Protein AF-A0A250KHR0-F1 (afdb_monomer_lite)

Radius of gyration: 20.12 Å; chains: 1; bounding box: 58×45×47 Å

Structure (mmCIF, N/CA/C/O backbone):
data_AF-A0A250KHR0-F1
#
_entry.id   AF-A0A250KHR0-F1
#
loop_
_atom_site.group_PDB
_atom_site.id
_atom_site.type_symbol
_atom_site.label_atom_id
_atom_site.label_alt_id
_atom_site.label_comp_id
_atom_site.label_asym_id
_atom_site.label_entity_id
_atom_site.label_seq_id
_atom_site.pdbx_PDB_ins_code
_atom_site.Cartn_x
_atom_site.Cartn_y
_atom_site.Cartn_z
_atom_site.occupancy
_atom_site.B_iso_or_equiv
_atom_site.auth_seq_id
_atom_site.auth_comp_id
_atom_site.auth_asym_id
_atom_site.auth_atom_id
_atom_site.pdbx_PDB_model_num
ATOM 1 N N . MET A 1 1 ? -39.219 27.651 25.362 1.00 60.91 1 MET A N 1
ATOM 2 C CA . MET A 1 1 ? -38.852 26.232 25.587 1.00 60.91 1 MET A CA 1
ATOM 3 C C . MET A 1 1 ? -38.118 25.620 24.393 1.00 60.91 1 MET A C 1
ATOM 5 O O . MET A 1 1 ? -36.995 25.180 24.585 1.00 60.91 1 MET A O 1
ATOM 9 N N . ALA A 1 2 ? -38.663 25.659 23.167 1.00 66.00 2 ALA A N 1
ATOM 10 C CA . ALA A 1 2 ? -37.998 25.087 21.982 1.00 66.00 2 ALA A CA 1
ATOM 11 C C . ALA A 1 2 ? -36.612 25.698 21.668 1.00 66.00 2 ALA A C 1
ATOM 13 O O . ALA A 1 2 ? -35.676 24.966 21.372 1.00 66.00 2 ALA A O 1
ATOM 14 N N . PHE A 1 3 ? -36.453 27.018 21.819 1.00 75.31 3 PHE A N 1
ATOM 15 C CA . PHE A 1 3 ? -35.191 27.720 21.540 1.00 75.31 3 PHE A CA 1
ATOM 16 C C . PHE A 1 3 ? -34.052 27.354 22.515 1.00 75.31 3 PHE A C 1
ATOM 18 O O . PHE A 1 3 ? -32.934 27.078 22.095 1.00 75.31 3 PHE A O 1
ATOM 25 N N . LEU A 1 4 ? -34.347 27.259 23.818 1.00 78.00 4 LEU A N 1
ATOM 26 C CA . LEU A 1 4 ? -33.393 26.791 24.836 1.00 78.00 4 LEU A CA 1
ATOM 27 C C . LEU A 1 4 ? -32.994 25.326 24.606 1.00 78.00 4 LEU A C 1
ATOM 29 O O . LEU A 1 4 ? -31.815 24.995 24.693 1.00 78.00 4 LEU A O 1
ATOM 33 N N . GLY A 1 5 ? -33.954 24.467 24.245 1.00 78.56 5 GLY A N 1
ATOM 34 C CA . GLY A 1 5 ? -33.674 23.078 23.872 1.00 78.56 5 GLY A CA 1
ATOM 35 C C . GLY A 1 5 ? -32.775 22.962 22.634 1.00 78.56 5 GLY A C 1
ATOM 36 O O . GLY A 1 5 ? -31.861 22.141 22.619 1.00 78.56 5 GLY A O 1
ATOM 37 N N . GLN A 1 6 ? -32.970 23.823 21.630 1.00 80.44 6 GLN A N 1
ATOM 38 C CA . GLN A 1 6 ? -32.113 23.890 20.439 1.00 80.44 6 GLN A CA 1
ATOM 39 C C . GLN A 1 6 ? -30.691 24.370 20.757 1.00 80.44 6 GLN A C 1
ATOM 41 O O . GLN A 1 6 ? -29.737 23.793 20.233 1.00 80.44 6 GLN A O 1
ATOM 46 N N . ILE A 1 7 ? -30.530 25.371 21.631 1.00 84.88 7 ILE A N 1
ATOM 47 C CA . ILE A 1 7 ? -29.210 25.840 22.086 1.00 84.88 7 ILE A CA 1
ATOM 48 C C . ILE A 1 7 ? -28.480 24.731 22.850 1.00 84.88 7 ILE A C 1
ATOM 50 O O . ILE A 1 7 ? -27.334 24.425 22.532 1.00 84.88 7 ILE A O 1
ATOM 54 N N . VAL A 1 8 ? -29.143 24.080 23.811 1.00 84.94 8 VAL A N 1
ATOM 55 C CA . VAL A 1 8 ? -28.544 22.974 24.581 1.00 84.94 8 VAL A CA 1
ATOM 56 C C . VAL A 1 8 ? -28.165 21.812 23.659 1.00 84.94 8 VAL A C 1
ATOM 58 O O . VAL A 1 8 ? -27.047 21.301 23.731 1.00 84.94 8 VAL A O 1
ATOM 61 N N . GLY A 1 9 ? -29.053 21.424 22.743 1.00 83.50 9 GLY A N 1
ATOM 62 C CA . GLY A 1 9 ? -28.765 20.378 21.764 1.00 83.50 9 GLY A CA 1
ATOM 63 C C . GLY A 1 9 ? -27.560 20.714 20.880 1.00 83.50 9 GLY A C 1
ATOM 64 O O . GLY A 1 9 ? -26.645 19.904 20.741 1.00 83.50 9 GLY A O 1
ATOM 65 N N . SER A 1 10 ? -27.521 21.926 20.323 1.00 84.88 10 SER A N 1
ATOM 66 C CA . SER A 1 10 ? -26.527 22.297 19.307 1.00 84.88 10 SER A CA 1
ATOM 67 C C . SER A 1 10 ? -25.165 22.662 19.895 1.00 84.88 10 SER A C 1
ATOM 69 O O . SER A 1 10 ? -24.138 22.314 19.318 1.00 84.88 10 SER A O 1
ATOM 71 N N . CYS A 1 11 ? -25.135 23.344 21.041 1.00 87.94 11 CYS A N 1
ATOM 72 C CA . CYS A 1 11 ? -23.901 23.855 21.642 1.00 87.94 11 CYS A CA 1
ATOM 73 C C . CYS A 1 11 ? -23.294 22.917 22.691 1.00 87.94 11 CYS A C 1
ATOM 75 O O . CYS A 1 11 ? -22.124 23.082 23.024 1.00 87.94 11 CYS A O 1
ATOM 77 N N . ILE A 1 12 ? -24.056 21.952 23.222 1.00 88.44 12 ILE A N 1
ATOM 78 C CA . ILE A 1 12 ? -23.580 21.050 24.284 1.00 88.44 12 ILE A CA 1
ATOM 79 C C . ILE A 1 12 ? -23.626 19.599 23.815 1.00 88.44 12 ILE A C 1
ATOM 81 O O . ILE A 1 12 ? -22.591 18.936 23.760 1.00 88.44 12 ILE A O 1
ATOM 85 N N . VAL A 1 13 ? -24.803 19.103 23.424 1.00 91.12 13 VAL A N 1
ATOM 86 C CA . VAL A 1 13 ? -24.973 17.676 23.101 1.00 91.12 13 VAL A CA 1
ATOM 87 C C . VAL A 1 13 ? -24.165 17.280 21.861 1.00 91.12 13 VAL A C 1
ATOM 89 O O . VAL A 1 13 ? -23.407 16.311 21.918 1.00 91.12 13 VAL A O 1
ATOM 92 N N . ILE A 1 14 ? -24.257 18.038 20.760 1.00 89.56 14 ILE A N 1
ATOM 93 C CA . ILE A 1 14 ? -23.499 17.743 19.530 1.00 89.56 14 ILE A CA 1
ATOM 94 C C . ILE A 1 14 ? -21.975 17.761 19.776 1.00 89.56 14 ILE A C 1
ATOM 96 O O . ILE A 1 14 ? -21.326 16.769 19.430 1.00 89.56 14 ILE A O 1
ATOM 100 N N . PRO A 1 15 ? -21.372 18.798 20.397 1.00 89.94 15 PRO A N 1
ATOM 101 C CA . PRO A 1 15 ? -19.939 18.794 20.698 1.00 89.94 15 PRO A CA 1
ATOM 102 C C . PRO A 1 15 ? -19.488 17.635 21.588 1.00 89.94 15 PRO A C 1
ATOM 104 O O . PRO A 1 15 ? -18.432 17.059 21.327 1.00 89.94 15 PRO A O 1
ATOM 107 N N . ILE A 1 16 ? -20.287 17.240 22.587 1.00 92.81 16 ILE A N 1
ATOM 108 C CA . ILE A 1 16 ? -19.979 16.075 23.431 1.00 92.81 16 ILE A CA 1
ATOM 109 C C . ILE A 1 16 ? -19.982 14.791 22.597 1.00 92.81 16 ILE A C 1
ATOM 111 O O . ILE A 1 16 ? -19.048 13.999 22.698 1.00 92.81 16 ILE A O 1
ATOM 115 N N . ILE A 1 17 ? -20.974 14.588 21.727 1.00 92.06 17 ILE A N 1
ATOM 116 C CA . ILE A 1 17 ? -21.014 13.417 20.838 1.00 92.06 17 ILE A CA 1
ATOM 117 C C . ILE A 1 17 ? -19.791 13.399 19.910 1.00 92.06 17 ILE A C 1
ATOM 119 O O . ILE A 1 17 ? -19.139 12.363 19.775 1.00 92.06 17 ILE A O 1
ATOM 123 N N . VAL A 1 18 ? -19.432 14.540 19.311 1.00 91.00 18 VAL A N 1
ATOM 124 C CA . VAL A 1 18 ? -18.230 14.673 18.467 1.00 91.00 18 VAL A CA 1
ATOM 125 C C . VAL A 1 18 ? -16.969 14.318 19.257 1.00 91.00 18 VAL A C 1
ATOM 127 O O . VAL A 1 18 ? -16.129 13.557 18.771 1.00 91.00 18 VAL A O 1
ATOM 130 N N . PHE A 1 19 ? -16.842 14.833 20.480 1.00 91.44 19 PHE A N 1
ATOM 131 C CA . PHE A 1 19 ? -15.733 14.536 21.381 1.00 91.44 19 PHE A CA 1
ATOM 132 C C . PHE A 1 19 ? -15.645 13.037 21.690 1.00 91.44 19 PHE A C 1
ATOM 134 O O . PHE A 1 19 ? -14.572 12.447 21.564 1.00 91.44 19 PHE A O 1
ATOM 141 N N . LEU A 1 20 ? -16.765 12.396 22.030 1.00 93.75 20 LEU A N 1
ATOM 142 C CA . LEU A 1 20 ? -16.810 10.962 22.319 1.00 93.75 20 LEU A CA 1
ATOM 143 C C . LEU A 1 20 ? -16.440 10.124 21.092 1.00 93.75 20 LEU A C 1
ATOM 145 O O . LEU A 1 20 ? -15.619 9.218 21.200 1.00 93.75 20 LEU A O 1
ATOM 149 N N . ILE A 1 21 ? -16.970 10.442 19.910 1.00 92.62 21 ILE A N 1
ATOM 150 C CA . ILE A 1 21 ? -16.629 9.728 18.670 1.00 92.62 21 ILE A CA 1
ATOM 151 C C . ILE A 1 21 ? -15.131 9.863 18.358 1.00 92.62 21 ILE A C 1
ATOM 153 O O . ILE A 1 21 ? -14.481 8.882 17.988 1.00 92.62 21 ILE A O 1
ATOM 157 N N . ASN A 1 22 ? -14.553 11.050 18.539 1.00 91.44 22 ASN A N 1
ATOM 158 C CA . ASN A 1 22 ? -13.124 11.263 18.314 1.00 91.44 22 ASN A CA 1
ATOM 159 C C . ASN A 1 22 ? -12.259 10.455 19.289 1.00 91.44 22 ASN A C 1
ATOM 161 O O . ASN A 1 22 ? -11.330 9.780 18.849 1.00 91.44 22 ASN A O 1
ATOM 165 N N . ASN A 1 23 ? -12.588 10.474 20.580 1.00 92.38 23 ASN A N 1
ATOM 166 C CA . ASN A 1 23 ? -11.758 9.866 21.622 1.00 92.38 23 ASN A CA 1
ATOM 167 C C . ASN A 1 23 ? -11.988 8.366 21.828 1.00 92.38 23 ASN A C 1
ATOM 169 O O . ASN A 1 23 ? -11.082 7.682 22.286 1.00 92.38 23 ASN A O 1
ATOM 173 N N . LEU A 1 24 ? -13.169 7.839 21.496 1.00 93.06 24 LEU A N 1
ATOM 174 C CA . LEU A 1 24 ? -13.492 6.422 21.695 1.00 93.06 24 LEU A CA 1
ATOM 175 C C . LEU A 1 24 ? -13.396 5.614 20.402 1.00 93.06 24 LEU A C 1
ATOM 177 O O . LEU A 1 24 ? -12.914 4.483 20.414 1.00 93.06 24 LEU A O 1
ATOM 181 N N . TYR A 1 25 ? -13.836 6.179 19.274 1.00 92.56 25 TYR A N 1
ATOM 182 C CA . TYR A 1 25 ? -13.811 5.472 17.997 1.00 92.56 25 TYR A CA 1
ATOM 183 C C . TYR A 1 25 ? -12.553 5.802 17.196 1.00 92.56 25 TYR A C 1
ATOM 185 O O . TYR A 1 25 ? -11.733 4.916 16.952 1.00 92.56 25 TYR A O 1
ATOM 193 N N . TYR A 1 26 ? -12.360 7.063 16.798 1.00 90.69 26 TYR A N 1
ATOM 194 C CA . TYR A 1 26 ? -11.259 7.422 15.897 1.00 90.69 26 TYR A CA 1
ATOM 195 C C . TYR A 1 26 ? -9.878 7.271 16.532 1.00 90.69 26 TYR A C 1
ATO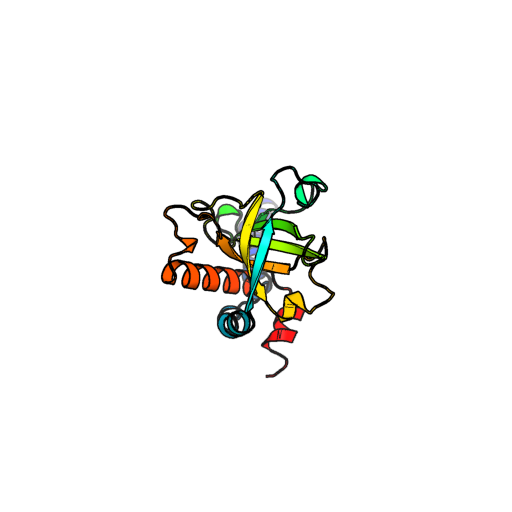M 197 O O . TYR A 1 26 ? -8.971 6.775 15.862 1.00 90.69 26 TYR A O 1
ATOM 205 N N . ALA A 1 27 ? -9.739 7.589 17.822 1.00 89.12 27 ALA A N 1
ATOM 206 C CA . ALA A 1 27 ? -8.506 7.381 18.578 1.00 89.12 27 ALA A CA 1
ATOM 207 C C . ALA A 1 27 ? -8.022 5.930 18.522 1.00 89.12 27 ALA A C 1
ATOM 209 O O . ALA A 1 27 ? -6.822 5.688 18.542 1.00 89.12 27 ALA A O 1
ATOM 210 N N . HIS A 1 28 ? -8.934 4.964 18.396 1.00 91.12 28 HIS A N 1
ATOM 211 C CA . HIS A 1 28 ? -8.597 3.548 18.348 1.00 91.12 28 HIS A CA 1
ATOM 212 C C . HIS A 1 28 ? -8.857 2.909 16.991 1.00 91.12 28 HIS A C 1
ATOM 214 O O . HIS A 1 28 ? -8.593 1.721 16.860 1.00 91.12 28 HIS A O 1
ATOM 220 N N . LYS A 1 29 ? -9.367 3.626 15.981 1.00 93.12 29 LYS A N 1
ATOM 221 C CA . LYS A 1 29 ? -9.836 3.059 14.702 1.00 93.12 29 LYS A CA 1
ATOM 222 C C . LYS A 1 29 ? -8.747 2.301 13.939 1.00 93.12 29 LYS A C 1
ATOM 224 O O . LYS A 1 29 ? -9.053 1.268 13.349 1.00 93.12 29 LYS A O 1
ATOM 229 N N . TYR A 1 30 ? -7.502 2.761 14.013 1.00 95.50 30 TYR A N 1
ATOM 230 C CA . TYR A 1 30 ? -6.365 2.274 13.223 1.00 95.50 30 TYR A CA 1
ATOM 231 C C . TYR A 1 30 ? -5.300 1.564 14.075 1.00 95.50 30 TYR A C 1
ATOM 233 O O . TYR A 1 30 ? -5.384 1.534 15.305 1.00 95.50 30 TYR A O 1
ATOM 241 N N . ASN A 1 31 ? -4.287 0.978 13.428 1.00 96.31 31 ASN A N 1
ATOM 242 C CA . ASN A 1 31 ? -3.165 0.331 14.117 1.00 96.31 31 ASN A CA 1
ATOM 243 C C . ASN A 1 31 ? -2.156 1.388 14.595 1.00 96.31 31 ASN A C 1
ATOM 245 O O . ASN A 1 31 ? -1.137 1.631 13.953 1.00 96.31 31 ASN A O 1
ATOM 249 N N . ASN A 1 32 ? -2.434 2.037 15.727 1.00 92.81 32 ASN A N 1
ATOM 250 C CA . ASN A 1 32 ? -1.610 3.148 16.232 1.00 92.81 32 ASN A CA 1
ATOM 251 C C . ASN A 1 32 ? -0.157 2.774 16.554 1.00 92.81 32 ASN A C 1
ATOM 253 O O . ASN A 1 32 ? 0.697 3.649 16.597 1.00 92.81 32 ASN A O 1
ATOM 257 N N . GLU A 1 33 ? 0.132 1.489 16.746 1.00 94.50 33 GLU A N 1
ATOM 258 C CA . GLU A 1 33 ? 1.483 0.992 17.023 1.00 94.50 33 GLU A CA 1
ATOM 259 C C . GLU A 1 33 ? 2.247 0.565 15.764 1.00 94.50 33 GLU A C 1
ATOM 261 O O . GLU A 1 33 ? 3.325 -0.007 15.875 1.00 94.50 33 GLU A O 1
ATOM 266 N N . ALA A 1 34 ? 1.720 0.834 14.564 1.00 95.06 34 ALA A N 1
ATOM 267 C CA . ALA A 1 34 ? 2.342 0.462 13.290 1.00 95.06 34 ALA A CA 1
ATOM 268 C C . ALA A 1 34 ? 3.821 0.870 13.173 1.00 95.06 34 ALA A C 1
ATOM 270 O O . ALA A 1 34 ? 4.633 0.102 12.658 1.00 95.06 34 ALA A O 1
ATOM 271 N N . GLU A 1 35 ? 4.189 2.040 13.702 1.00 96.19 35 GLU A N 1
ATOM 272 C CA . GLU A 1 35 ? 5.569 2.537 13.681 1.00 96.19 35 GLU A CA 1
ATOM 273 C C . GLU A 1 35 ? 6.550 1.669 14.489 1.00 96.19 35 GLU A C 1
ATOM 275 O O . GLU A 1 35 ? 7.743 1.669 14.207 1.00 96.19 35 GLU A O 1
ATOM 280 N N . LYS A 1 36 ? 6.083 0.844 15.431 1.00 96.75 36 LYS A N 1
ATOM 281 C CA . LYS A 1 36 ? 6.959 -0.098 16.146 1.00 96.75 36 LYS A CA 1
ATOM 282 C C . LYS A 1 36 ? 7.384 -1.287 15.274 1.00 96.75 36 LYS A C 1
ATOM 284 O O . LYS A 1 36 ? 8.411 -1.903 15.540 1.00 96.75 36 LYS A O 1
ATOM 289 N N . TYR A 1 37 ? 6.621 -1.609 14.226 1.00 96.69 37 TYR A N 1
ATOM 290 C CA . TYR A 1 37 ? 6.752 -2.878 13.498 1.00 96.69 37 TYR A CA 1
ATOM 291 C C . TYR A 1 37 ? 7.182 -2.734 12.029 1.00 96.69 37 TYR A C 1
ATOM 293 O O . TYR A 1 37 ? 7.362 -3.748 11.348 1.00 96.69 37 TYR A O 1
ATOM 301 N N . TYR A 1 38 ? 7.414 -1.514 11.523 1.00 96.75 38 TYR A N 1
ATOM 302 C CA . TYR A 1 38 ? 7.818 -1.325 10.119 1.00 96.75 38 TYR A CA 1
ATOM 303 C C . TYR A 1 38 ? 9.145 -2.026 9.792 1.00 96.75 38 TYR A C 1
ATOM 305 O O . TYR A 1 38 ? 9.271 -2.618 8.725 1.00 96.75 38 TYR A O 1
ATOM 313 N N . VAL A 1 39 ? 10.114 -2.039 10.717 1.00 97.44 39 VAL A N 1
ATOM 314 C CA . VAL A 1 39 ? 11.413 -2.707 10.513 1.00 97.44 39 VAL A CA 1
ATOM 315 C C . VAL A 1 39 ? 11.226 -4.208 10.288 1.00 97.44 39 VAL A C 1
ATOM 317 O O . VAL A 1 39 ? 11.825 -4.779 9.378 1.00 97.44 39 VAL A O 1
ATOM 320 N N . ALA A 1 40 ? 10.357 -4.848 11.078 1.00 96.69 40 ALA A N 1
ATOM 321 C CA . ALA A 1 40 ? 10.051 -6.269 10.934 1.00 96.69 40 ALA A CA 1
ATOM 322 C C . ALA A 1 40 ? 9.378 -6.569 9.585 1.00 96.69 40 ALA A C 1
ATOM 324 O O . ALA A 1 40 ? 9.727 -7.553 8.930 1.00 96.69 40 ALA A O 1
ATOM 325 N N . TYR A 1 41 ? 8.468 -5.697 9.140 1.00 97.81 41 TYR A N 1
ATOM 326 C CA . TYR A 1 41 ? 7.848 -5.795 7.818 1.00 97.81 41 TYR A CA 1
ATOM 327 C C . TYR A 1 41 ? 8.886 -5.657 6.692 1.00 97.81 41 TYR A C 1
ATOM 329 O O . TYR A 1 41 ? 8.965 -6.514 5.809 1.00 97.81 41 TYR A O 1
ATOM 337 N N . ILE A 1 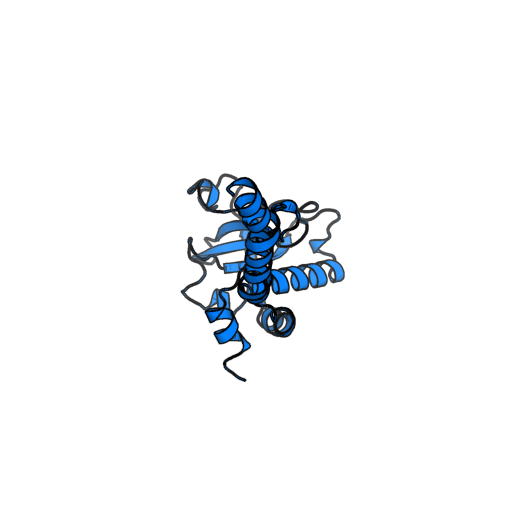42 ? 9.731 -4.621 6.742 1.00 97.88 42 ILE A N 1
ATOM 338 C CA . ILE A 1 42 ? 10.777 -4.361 5.741 1.00 97.88 42 ILE A CA 1
ATOM 339 C C . ILE A 1 42 ? 11.762 -5.531 5.661 1.00 97.88 42 ILE A C 1
ATOM 341 O O . ILE A 1 42 ? 12.073 -5.982 4.563 1.00 97.88 42 ILE A O 1
ATOM 345 N N . LYS A 1 43 ? 12.190 -6.089 6.800 1.00 97.69 43 LYS A N 1
ATOM 346 C CA . LYS A 1 43 ? 13.119 -7.233 6.854 1.00 97.69 43 LYS A CA 1
ATOM 347 C C . LYS A 1 43 ? 12.584 -8.483 6.144 1.00 97.69 43 LYS A C 1
ATOM 349 O O . LYS A 1 43 ? 13.365 -9.301 5.667 1.00 97.69 43 LYS A O 1
ATOM 354 N N . ARG A 1 44 ? 11.259 -8.644 6.075 1.00 97.50 44 ARG A N 1
ATOM 355 C CA . ARG A 1 44 ? 10.587 -9.749 5.366 1.00 97.50 44 ARG A CA 1
ATOM 356 C C . ARG A 1 44 ? 10.265 -9.427 3.909 1.00 97.50 44 ARG A C 1
ATOM 358 O O . ARG A 1 44 ? 9.625 -10.232 3.235 1.00 97.50 44 ARG A O 1
ATOM 365 N N . SER A 1 45 ? 10.673 -8.262 3.428 1.00 98.31 45 SER A N 1
ATOM 366 C CA . SER A 1 45 ? 10.403 -7.825 2.067 1.00 98.31 45 SER A CA 1
ATOM 367 C C . SER A 1 45 ? 11.535 -8.206 1.123 1.00 98.31 45 SER A C 1
ATOM 369 O O . SER A 1 45 ? 12.691 -8.312 1.528 1.00 98.31 45 SER A O 1
ATOM 371 N N . TYR A 1 46 ? 11.197 -8.428 -0.138 1.00 98.50 46 TYR A N 1
ATOM 372 C CA . TYR A 1 46 ? 12.149 -8.760 -1.189 1.00 98.50 46 TYR A CA 1
ATOM 373 C C . TYR A 1 46 ? 11.687 -8.183 -2.523 1.00 98.50 46 TYR A C 1
ATOM 375 O O . TYR A 1 46 ? 10.534 -7.778 -2.681 1.00 98.50 46 TYR A O 1
ATOM 383 N N . ASN A 1 47 ? 12.616 -8.121 -3.468 1.00 98.44 47 ASN A N 1
ATOM 384 C CA . ASN A 1 47 ? 12.375 -7.545 -4.778 1.00 98.44 47 ASN A CA 1
ATOM 385 C C . ASN A 1 47 ? 11.937 -8.622 -5.768 1.00 98.44 47 ASN A C 1
ATOM 387 O O . ASN A 1 47 ? 12.526 -9.703 -5.824 1.00 98.44 47 ASN A O 1
ATOM 391 N N . VAL A 1 48 ? 10.930 -8.293 -6.567 1.00 98.25 48 VAL A N 1
ATOM 392 C CA . VAL A 1 48 ? 10.508 -9.053 -7.744 1.00 98.25 48 VAL A CA 1
ATOM 393 C C . VAL A 1 48 ? 10.514 -8.123 -8.944 1.00 98.25 48 VAL A C 1
ATOM 395 O O . VAL A 1 48 ? 10.124 -6.963 -8.826 1.00 98.25 48 VAL A O 1
ATOM 398 N N . GLN A 1 49 ? 10.967 -8.608 -10.091 1.00 98.00 49 GLN A N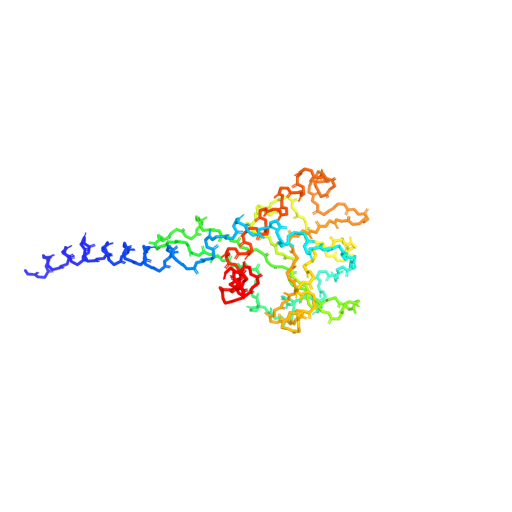 1
ATOM 399 C CA . GLN A 1 49 ? 10.894 -7.844 -11.329 1.00 98.00 49 GLN A CA 1
ATOM 400 C C . GLN A 1 49 ? 9.603 -8.213 -12.050 1.00 98.00 49 GLN A C 1
ATOM 402 O O . GLN A 1 49 ? 9.253 -9.384 -12.112 1.00 98.00 49 GLN A O 1
ATOM 407 N N . VAL A 1 50 ? 8.887 -7.229 -12.585 1.00 97.19 50 VAL A N 1
ATOM 408 C CA . VAL A 1 50 ? 7.679 -7.472 -13.376 1.00 97.19 50 VAL A CA 1
ATOM 409 C C . VAL A 1 50 ? 7.624 -6.508 -14.549 1.00 97.19 50 VAL A C 1
ATOM 411 O O . VAL A 1 50 ? 8.073 -5.367 -14.453 1.00 97.19 50 VAL A O 1
ATOM 414 N N . THR A 1 51 ? 7.019 -6.951 -15.649 1.00 96.94 51 THR A N 1
ATOM 415 C CA . THR A 1 51 ? 6.559 -6.035 -16.700 1.00 96.94 51 THR A CA 1
ATOM 416 C C . THR A 1 51 ? 5.107 -5.680 -16.424 1.00 96.94 51 THR A C 1
ATOM 418 O O . THR A 1 51 ? 4.238 -6.557 -16.419 1.00 96.94 51 THR A O 1
ATOM 421 N N . THR A 1 52 ? 4.829 -4.411 -16.149 1.00 96.69 52 THR A N 1
ATOM 422 C CA . THR A 1 52 ? 3.455 -3.964 -15.919 1.00 96.69 52 THR A CA 1
ATOM 423 C C . THR A 1 52 ? 2.651 -3.998 -17.220 1.00 96.69 52 THR A C 1
ATOM 425 O O . THR A 1 52 ? 3.205 -3.829 -18.310 1.00 96.69 52 THR A O 1
ATOM 428 N N . PRO A 1 53 ? 1.324 -4.198 -17.159 1.00 97.31 53 PRO A N 1
ATOM 429 C CA . PRO A 1 53 ? 0.510 -4.166 -18.366 1.00 97.31 53 PRO A CA 1
ATOM 430 C C . PRO A 1 53 ? 0.522 -2.776 -19.038 1.00 97.31 53 PRO A C 1
ATOM 432 O O . PRO A 1 53 ? 0.727 -1.762 -18.369 1.00 97.31 53 PRO A O 1
ATOM 435 N N . PRO A 1 54 ? 0.231 -2.678 -20.346 1.00 96.62 54 PRO A N 1
ATOM 436 C CA . PRO A 1 54 ? -0.054 -1.395 -20.989 1.00 96.62 54 PRO A CA 1
ATOM 437 C C . PRO A 1 54 ? -1.273 -0.702 -20.363 1.00 96.62 54 PRO A C 1
ATOM 439 O O . PRO A 1 54 ? -2.199 -1.373 -19.904 1.00 96.62 54 PRO A O 1
ATOM 442 N N . LYS A 1 55 ? -1.325 0.637 -20.405 1.00 94.38 55 LYS A N 1
ATOM 443 C CA . LYS A 1 55 ? -2.344 1.464 -19.719 1.00 94.38 55 LYS A CA 1
ATOM 444 C C . LYS A 1 55 ? -3.791 1.009 -19.942 1.00 94.38 55 LYS A C 1
ATOM 446 O O . LYS A 1 55 ? -4.573 1.025 -18.999 1.00 94.38 55 LYS A O 1
ATOM 451 N N . ASN A 1 56 ? -4.134 0.585 -21.159 1.00 95.06 56 ASN A N 1
ATOM 452 C CA . ASN A 1 56 ? -5.496 0.190 -21.549 1.00 95.06 56 ASN A CA 1
ATOM 453 C C . ASN A 1 56 ? -5.748 -1.327 -21.436 1.00 95.06 56 ASN A C 1
ATOM 455 O O . ASN A 1 56 ? -6.768 -1.828 -21.904 1.00 95.06 56 ASN A O 1
ATOM 459 N N . SER A 1 57 ? -4.815 -2.082 -20.853 1.00 96.94 57 SER A N 1
ATOM 460 C CA . SER A 1 57 ? -4.931 -3.534 -20.716 1.00 96.94 57 SER A CA 1
ATOM 461 C C . SER A 1 57 ? -6.054 -3.931 -19.759 1.00 96.94 57 SER A C 1
ATOM 463 O O . SER A 1 57 ? -6.217 -3.324 -18.699 1.00 96.94 57 SER A O 1
ATOM 465 N N . LYS A 1 58 ? -6.761 -5.022 -20.079 1.00 96.62 58 LYS A N 1
ATOM 466 C CA . LYS A 1 58 ? -7.747 -5.661 -19.187 1.00 96.62 58 LYS A CA 1
ATOM 467 C C . LYS A 1 58 ? -7.126 -6.210 -17.893 1.00 96.62 58 LYS A C 1
ATOM 469 O O . LYS A 1 58 ? -7.853 -6.516 -16.958 1.00 96.62 58 LYS A O 1
ATOM 474 N N . ASN A 1 59 ? -5.795 -6.309 -17.825 1.00 97.19 59 ASN A N 1
ATOM 475 C CA . ASN A 1 59 ? -5.088 -6.746 -16.622 1.00 97.19 59 ASN A CA 1
ATOM 476 C C . ASN A 1 59 ? -5.060 -5.676 -15.520 1.00 97.19 59 ASN A C 1
ATOM 478 O O . ASN A 1 59 ? -4.772 -6.018 -14.379 1.00 97.19 59 ASN A O 1
ATOM 482 N N . TYR A 1 60 ? -5.360 -4.405 -15.810 1.00 96.94 60 TYR A N 1
ATOM 483 C CA . TYR A 1 60 ? -5.630 -3.419 -14.760 1.00 96.94 60 TYR A CA 1
ATOM 484 C C . TYR A 1 60 ? -7.076 -3.532 -14.296 1.00 96.94 60 TYR A C 1
ATOM 486 O O . TYR A 1 60 ? -7.991 -3.455 -15.117 1.00 96.94 60 TYR A O 1
ATOM 494 N N . ILE A 1 61 ? -7.293 -3.627 -12.981 1.00 95.81 61 ILE A N 1
ATOM 495 C CA . ILE A 1 61 ? -8.645 -3.831 -12.440 1.00 95.81 61 ILE A CA 1
ATOM 496 C C . ILE A 1 61 ? -9.573 -2.680 -12.842 1.00 95.81 61 ILE A C 1
ATOM 498 O O . ILE A 1 61 ? -10.662 -2.927 -13.344 1.00 95.81 61 ILE A O 1
ATOM 502 N N . LYS A 1 62 ? -9.109 -1.430 -12.742 1.00 93.62 62 LYS A N 1
ATOM 503 C CA . LYS A 1 62 ? -9.892 -0.236 -13.109 1.00 93.62 62 LYS A CA 1
ATOM 504 C C . LYS A 1 62 ? -10.398 -0.210 -14.559 1.00 93.62 62 LYS A C 1
ATOM 506 O O . LYS A 1 62 ? -11.340 0.510 -14.868 1.00 93.62 62 LYS A O 1
ATOM 511 N N . ASN A 1 63 ? -9.758 -0.961 -15.462 1.00 94.50 63 ASN A N 1
ATOM 512 C CA . ASN A 1 63 ? -10.153 -1.017 -16.870 1.00 94.50 63 ASN A CA 1
ATOM 513 C C . ASN A 1 63 ? -11.286 -2.023 -17.115 1.00 94.50 63 ASN A C 1
ATOM 515 O O . ASN A 1 63 ? -11.958 -1.938 -18.140 1.00 94.50 63 ASN A O 1
ATOM 519 N N . VAL A 1 64 ? -11.490 -2.974 -16.199 1.00 94.62 64 VAL A N 1
ATOM 520 C CA . VAL A 1 64 ? -12.572 -3.971 -16.264 1.00 94.62 64 VAL A CA 1
ATOM 521 C C . VAL A 1 64 ? -13.673 -3.713 -15.239 1.00 94.62 64 VAL A C 1
ATOM 523 O O . VAL A 1 64 ? -14.802 -4.147 -15.431 1.00 94.62 64 VAL A O 1
ATOM 526 N N . ASP A 1 65 ? -13.349 -3.002 -14.166 1.00 94.25 65 ASP A N 1
ATOM 527 C CA . ASP A 1 65 ? -14.198 -2.753 -13.012 1.00 94.25 65 ASP A CA 1
ATOM 528 C C . ASP A 1 65 ? -14.052 -1.282 -12.612 1.00 94.25 65 ASP A C 1
ATOM 530 O O . ASP A 1 65 ? -13.099 -0.892 -11.934 1.00 94.25 65 ASP A O 1
ATOM 534 N N . LYS A 1 66 ? -14.968 -0.450 -13.118 1.00 88.69 66 LYS A N 1
ATOM 535 C CA . LYS A 1 66 ? -14.921 1.011 -12.949 1.00 88.69 66 LYS A CA 1
ATOM 536 C C . LYS A 1 66 ? -15.232 1.457 -11.520 1.00 88.69 66 LYS A C 1
ATOM 538 O O . LYS A 1 66 ? -14.845 2.560 -11.149 1.00 88.69 66 LYS A O 1
ATOM 543 N N . ASP A 1 67 ? -15.889 0.602 -10.741 1.00 90.88 67 ASP A N 1
ATOM 544 C CA . ASP A 1 67 ? -16.263 0.875 -9.352 1.00 90.88 67 ASP A CA 1
ATOM 545 C C . ASP A 1 67 ? -15.156 0.461 -8.370 1.00 90.88 67 ASP A C 1
ATOM 547 O O . ASP A 1 67 ? -15.230 0.738 -7.168 1.00 90.88 67 ASP A O 1
ATOM 551 N N . HIS A 1 68 ? -14.095 -0.183 -8.869 1.00 90.75 68 HIS A N 1
ATOM 552 C CA . HIS A 1 68 ? -12.949 -0.541 -8.054 1.00 90.75 68 HIS A CA 1
ATOM 553 C C . HIS A 1 68 ? -12.253 0.709 -7.505 1.00 90.75 68 HIS A C 1
ATOM 555 O O . HIS A 1 68 ? -11.825 1.597 -8.245 1.00 90.75 68 HIS A O 1
ATOM 561 N N . LYS A 1 69 ? -12.088 0.760 -6.182 1.00 90.94 69 LYS A N 1
ATOM 562 C CA . LYS A 1 69 ? -11.484 1.907 -5.500 1.00 90.94 69 LYS A CA 1
ATOM 563 C C . LYS A 1 69 ? -10.003 2.034 -5.852 1.00 90.94 69 LYS A C 1
ATOM 565 O O . LYS A 1 69 ? -9.206 1.172 -5.498 1.00 90.94 69 LYS A O 1
ATOM 570 N N . THR A 1 70 ? -9.628 3.146 -6.480 1.00 91.81 70 THR A N 1
ATOM 571 C CA . THR A 1 70 ? -8.225 3.527 -6.740 1.00 91.81 70 THR A CA 1
ATOM 572 C C . THR A 1 70 ? -7.717 4.635 -5.818 1.00 91.81 70 THR A C 1
ATOM 574 O O . THR A 1 70 ? -6.549 4.999 -5.891 1.00 91.81 70 THR A O 1
ATOM 577 N N . LEU A 1 71 ? -8.596 5.179 -4.976 1.00 92.62 71 LEU A N 1
ATOM 578 C CA . LEU A 1 71 ? -8.304 6.190 -3.967 1.00 92.62 71 LEU A CA 1
ATOM 579 C C . LEU A 1 71 ? -9.096 5.857 -2.701 1.00 92.62 71 LEU A C 1
ATOM 581 O O . LEU A 1 71 ? -10.282 5.520 -2.768 1.00 92.62 71 LEU A O 1
ATOM 585 N N . GLU A 1 72 ? -8.452 5.962 -1.548 1.00 93.25 72 GLU A N 1
ATOM 586 C CA . GLU A 1 72 ? -9.075 5.789 -0.240 1.00 93.25 72 GLU A CA 1
ATOM 587 C C . GLU A 1 72 ? -8.622 6.897 0.709 1.00 93.25 72 GLU A C 1
ATOM 589 O O . GLU A 1 72 ? -7.430 7.132 0.866 1.00 93.25 72 GLU A O 1
ATOM 594 N N . VAL A 1 73 ? -9.580 7.564 1.357 1.00 92.25 73 VAL A N 1
ATOM 595 C CA . VAL A 1 73 ? -9.322 8.608 2.358 1.00 92.25 73 VAL A CA 1
ATOM 596 C C . VAL A 1 73 ? -9.596 8.047 3.752 1.00 92.25 73 VAL A C 1
ATOM 598 O O . VAL A 1 73 ? -10.701 7.592 4.064 1.00 92.25 73 VAL A O 1
ATOM 601 N N . PHE A 1 74 ? -8.595 8.101 4.625 1.00 92.69 74 PHE A N 1
ATOM 602 C CA . PHE A 1 74 ? -8.648 7.547 5.973 1.00 92.69 74 PHE A CA 1
ATOM 603 C C . PHE A 1 74 ? -9.063 8.606 6.981 1.00 92.69 74 PHE A C 1
ATOM 605 O O . PHE A 1 74 ? -8.236 9.288 7.579 1.00 92.69 74 PHE A O 1
ATOM 612 N N . ARG A 1 75 ? -10.366 8.709 7.247 1.00 90.94 75 ARG A N 1
ATOM 613 C CA . ARG A 1 75 ? -10.872 9.640 8.263 1.00 90.94 75 ARG A CA 1
ATOM 614 C C . ARG A 1 75 ? -10.274 9.345 9.642 1.00 90.94 75 ARG A C 1
ATOM 616 O O . ARG A 1 75 ? -10.469 8.233 10.148 1.00 90.94 75 ARG A O 1
ATOM 623 N N . VAL A 1 76 ? -9.559 10.313 10.226 1.00 89.88 76 VAL A N 1
ATOM 624 C CA . VAL A 1 76 ? -8.896 10.199 11.548 1.00 89.88 76 VAL A CA 1
ATOM 625 C C . VAL A 1 76 ? -9.611 10.956 12.665 1.00 89.88 76 VAL A C 1
ATOM 627 O O . VAL A 1 76 ? -9.257 10.799 13.826 1.00 89.88 76 VAL A O 1
ATOM 630 N N . LYS A 1 77 ? -10.602 11.781 12.330 1.00 87.88 77 LYS A N 1
ATOM 631 C CA . LYS A 1 77 ? -11.466 12.490 13.279 1.00 87.88 77 LYS A CA 1
ATOM 632 C C . LYS A 1 77 ? -12.749 12.923 12.578 1.00 87.88 77 LYS A C 1
ATOM 634 O O . LYS A 1 77 ? -12.823 12.967 11.352 1.00 87.88 77 LYS A O 1
ATOM 639 N N . MET A 1 78 ? -13.757 13.270 13.358 1.00 83.06 78 MET A N 1
ATOM 640 C CA . MET A 1 78 ? -15.021 13.821 12.894 1.00 83.06 78 MET A CA 1
ATOM 641 C C . MET A 1 78 ? -14.913 15.346 12.775 1.00 83.06 78 MET A C 1
ATOM 643 O O . MET A 1 78 ? -15.551 16.092 13.511 1.00 83.06 78 MET A O 1
ATOM 647 N N . ASN A 1 79 ? -14.050 15.815 11.872 1.00 72.25 79 ASN A N 1
ATOM 648 C CA . ASN A 1 79 ? -14.049 17.195 11.397 1.00 72.25 79 ASN A CA 1
ATOM 649 C C . ASN A 1 79 ? -14.460 17.169 9.920 1.00 72.25 79 ASN A C 1
ATOM 651 O O . ASN A 1 79 ? -13.985 16.327 9.170 1.00 72.25 79 ASN A O 1
ATOM 655 N N . GLY A 1 80 ? -15.357 18.050 9.481 1.00 63.53 80 GLY A N 1
ATOM 656 C CA . GLY A 1 80 ? -15.878 18.047 8.102 1.00 63.53 80 GLY A CA 1
ATOM 657 C C . GLY A 1 80 ? -14.852 18.372 7.003 1.00 63.53 80 GLY A C 1
ATOM 658 O O . GLY A 1 80 ? -15.251 18.752 5.911 1.00 63.53 80 GLY A O 1
ATOM 659 N N . ASN A 1 81 ? -13.547 18.279 7.283 1.00 74.12 81 ASN A N 1
ATOM 660 C CA . ASN A 1 81 ? -12.468 18.574 6.351 1.00 74.12 81 ASN A CA 1
ATOM 661 C C . ASN A 1 81 ? -11.737 17.286 5.949 1.00 74.12 81 ASN A C 1
ATOM 663 O O . ASN A 1 81 ? -10.711 16.924 6.539 1.00 74.12 81 ASN A O 1
ATOM 667 N N . ASP A 1 82 ? -12.261 16.621 4.920 1.00 67.75 82 ASP A N 1
ATOM 668 C CA . ASP A 1 82 ? -11.674 15.388 4.404 1.00 67.75 82 ASP A CA 1
ATOM 669 C C . ASP A 1 82 ? -10.298 15.606 3.737 1.00 67.75 82 ASP A C 1
ATOM 671 O O . ASP A 1 82 ? -9.491 14.682 3.754 1.00 67.75 82 ASP A O 1
ATOM 675 N N . PHE A 1 83 ? -9.960 16.826 3.284 1.00 65.31 83 PHE A N 1
ATOM 676 C CA . PHE A 1 83 ? -8.643 17.159 2.702 1.00 65.31 83 PHE A CA 1
ATOM 677 C C . PHE A 1 83 ? -7.481 17.053 3.696 1.00 65.31 83 PHE A C 1
ATOM 679 O O . PHE A 1 83 ? -6.323 16.962 3.304 1.00 65.31 83 PHE A O 1
ATOM 686 N N . SER A 1 84 ? -7.776 17.087 4.998 1.00 75.12 84 SER A N 1
ATOM 687 C CA . SER A 1 84 ? -6.760 16.941 6.047 1.00 75.12 84 SER A CA 1
ATOM 688 C C . SER A 1 84 ? -6.457 15.484 6.412 1.00 75.12 84 SER A C 1
ATOM 690 O O . SER A 1 84 ? -5.570 15.227 7.230 1.00 75.12 84 SER A O 1
ATOM 692 N N . ASN A 1 85 ? -7.207 14.528 5.857 1.00 86.44 85 ASN A N 1
ATOM 693 C CA . ASN A 1 85 ? -7.049 13.117 6.180 1.00 86.44 85 ASN A CA 1
ATOM 694 C C . ASN A 1 85 ? -5.942 12.475 5.330 1.00 86.44 85 ASN A C 1
ATOM 696 O O . ASN A 1 85 ? -5.778 12.826 4.165 1.00 86.44 85 ASN A O 1
ATOM 700 N N . PRO A 1 86 ? -5.206 11.492 5.878 1.00 90.94 86 PRO A N 1
ATOM 701 C CA . PRO A 1 86 ? -4.330 10.647 5.080 1.00 90.94 86 PRO A CA 1
ATOM 702 C C . PRO A 1 86 ? -5.116 9.965 3.962 1.00 90.94 86 PRO A C 1
ATOM 704 O O . PRO A 1 86 ? -6.232 9.497 4.187 1.00 90.94 86 PRO A O 1
ATOM 707 N N . GLU A 1 87 ? -4.504 9.837 2.797 1.00 92.12 87 GLU A N 1
ATOM 708 C CA . GLU A 1 87 ? -5.077 9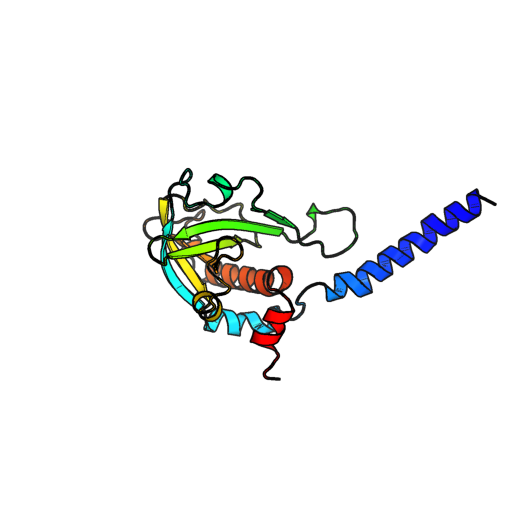.127 1.660 1.00 92.12 87 GLU A CA 1
ATOM 709 C C . GLU A 1 87 ? -4.129 8.046 1.147 1.00 92.12 87 GLU A C 1
ATOM 711 O O . GLU A 1 87 ? -2.941 8.027 1.483 1.00 92.12 87 GLU A O 1
ATOM 716 N N . ALA A 1 88 ? -4.675 7.128 0.356 1.00 93.81 88 ALA A N 1
ATOM 717 C CA . ALA A 1 88 ? -3.905 6.164 -0.400 1.00 93.81 88 ALA A CA 1
ATOM 718 C C . ALA A 1 88 ? -4.411 6.018 -1.826 1.00 93.81 88 ALA A C 1
ATOM 720 O O . ALA A 1 88 ? -5.608 5.856 -2.057 1.00 93.81 88 ALA A O 1
ATOM 721 N N . TRP A 1 89 ? -3.467 5.989 -2.757 1.00 94.31 89 TRP A N 1
ATOM 722 C CA . TRP A 1 89 ? -3.699 5.727 -4.168 1.00 94.31 89 TRP A CA 1
ATOM 723 C C . TRP A 1 89 ? -3.315 4.295 -4.502 1.00 94.31 89 TRP A C 1
ATOM 725 O O . TRP A 1 89 ? -2.267 3.814 -4.070 1.00 94.31 89 TRP A O 1
ATOM 735 N N . TYR A 1 90 ? -4.145 3.628 -5.297 1.00 94.56 90 TYR A N 1
ATOM 736 C CA . TYR A 1 90 ? -3.972 2.233 -5.681 1.00 94.56 90 TYR A CA 1
ATOM 737 C C . TYR A 1 90 ? -3.936 2.089 -7.195 1.00 94.56 90 TYR A C 1
ATOM 739 O O . TYR A 1 90 ? -4.813 2.582 -7.907 1.00 94.56 90 TYR A O 1
ATOM 747 N N . ASN A 1 91 ? -2.959 1.330 -7.682 1.00 95.06 91 ASN A N 1
ATOM 748 C CA . ASN A 1 91 ? -2.910 0.889 -9.070 1.00 95.06 91 ASN A CA 1
ATOM 749 C C . ASN A 1 91 ? -2.801 -0.637 -9.136 1.00 95.06 91 ASN A C 1
ATOM 751 O O . ASN A 1 91 ? -1.701 -1.177 -9.293 1.00 95.06 91 ASN A O 1
ATOM 755 N N . PRO A 1 92 ? -3.930 -1.342 -8.967 1.00 96.94 92 PRO A N 1
ATOM 756 C CA . PRO A 1 92 ? -3.949 -2.789 -8.960 1.00 96.94 92 PRO A CA 1
ATOM 757 C C . PRO A 1 92 ? -3.961 -3.379 -10.371 1.00 96.94 92 PRO A C 1
ATOM 759 O O . PRO A 1 92 ? -4.726 -2.960 -11.249 1.00 96.94 92 PRO A O 1
ATOM 762 N N . PHE A 1 93 ? -3.124 -4.392 -10.577 1.00 97.75 93 PHE A N 1
ATOM 763 C CA . PHE A 1 93 ? -2.978 -5.086 -11.847 1.00 97.75 93 PHE A CA 1
ATOM 764 C C . PHE A 1 93 ? -2.646 -6.564 -11.669 1.00 97.75 93 PHE A C 1
ATOM 766 O O . PHE A 1 93 ? -2.012 -6.971 -10.698 1.00 97.75 93 PHE A O 1
ATOM 773 N N . TYR A 1 94 ? -3.052 -7.369 -12.641 1.00 98.12 94 TYR A N 1
ATOM 774 C CA . TYR A 1 94 ? -2.691 -8.773 -12.734 1.00 98.12 94 TYR A CA 1
ATOM 775 C C . TYR A 1 94 ? -1.323 -8.939 -13.397 1.00 98.12 94 TYR A C 1
ATOM 777 O O . TYR A 1 94 ? -1.116 -8.487 -14.528 1.00 98.12 94 TYR A O 1
ATOM 785 N N . SER A 1 95 ? -0.404 -9.619 -12.713 1.00 97.44 95 SER A N 1
ATOM 786 C CA . SER A 1 95 ? 0.840 -10.099 -13.308 1.00 97.44 95 SER A CA 1
ATOM 787 C C . SER A 1 95 ? 0.645 -11.514 -13.835 1.00 97.44 95 SER A C 1
ATOM 789 O O . SER A 1 95 ? 0.353 -12.442 -13.079 1.00 97.44 95 SER A O 1
ATOM 791 N N . THR A 1 96 ? 0.860 -11.688 -15.135 1.00 94.88 96 THR A N 1
ATOM 792 C CA . THR A 1 96 ? 0.821 -13.001 -15.789 1.00 94.88 96 THR A CA 1
ATOM 793 C C . THR A 1 96 ? 2.000 -13.886 -15.385 1.00 94.88 96 THR A C 1
ATOM 795 O O . THR A 1 96 ? 1.854 -15.103 -15.348 1.00 94.88 96 THR A O 1
ATOM 798 N N . GLU A 1 97 ? 3.143 -13.283 -15.046 1.00 94.69 97 GLU A N 1
ATOM 799 C CA . GLU A 1 97 ? 4.365 -13.972 -14.612 1.00 94.69 97 GLU A CA 1
ATOM 800 C C . GLU A 1 97 ? 4.179 -14.645 -13.246 1.00 94.69 97 GLU A C 1
ATOM 802 O O . GLU A 1 97 ? 4.447 -15.833 -13.087 1.00 94.69 97 GLU A O 1
ATOM 807 N N . TYR A 1 98 ? 3.628 -13.908 -12.279 1.00 96.44 98 TYR A N 1
ATOM 808 C CA . TYR A 1 98 ? 3.413 -14.406 -10.915 1.00 96.44 98 TYR A CA 1
ATOM 809 C C . TYR A 1 98 ? 2.024 -15.009 -10.693 1.00 96.44 98 TYR A C 1
ATOM 811 O O . TYR A 1 98 ? 1.747 -15.538 -9.616 1.00 96.44 98 TYR A O 1
ATOM 819 N N . LYS A 1 99 ? 1.136 -14.907 -11.689 1.00 96.88 99 LYS A N 1
ATOM 820 C CA . LYS A 1 99 ? -0.274 -15.324 -11.626 1.00 96.88 99 LYS A CA 1
ATOM 821 C C . LYS A 1 99 ? -1.015 -14.759 -10.407 1.00 96.88 99 LYS A C 1
ATOM 823 O O . LYS A 1 99 ? -1.889 -15.415 -9.843 1.00 96.88 99 LYS A O 1
ATOM 828 N N . LYS A 1 100 ? -0.666 -13.536 -10.009 1.00 97.94 100 LYS A N 1
ATOM 829 C CA . LYS A 1 100 ? -1.205 -12.821 -8.846 1.00 97.94 100 LYS A CA 1
ATOM 830 C C . LYS A 1 100 ? -1.529 -11.383 -9.223 1.00 97.94 100 LYS A C 1
ATOM 832 O O . LYS A 1 100 ? -0.875 -10.788 -10.081 1.00 97.94 100 LYS A O 1
ATOM 837 N N . TYR A 1 101 ? -2.524 -10.821 -8.552 1.00 98.12 101 TYR A N 1
ATOM 838 C CA . TYR A 1 101 ? -2.751 -9.383 -8.557 1.00 98.12 101 TYR A CA 1
ATOM 839 C C . TYR A 1 101 ? -1.770 -8.697 -7.606 1.00 98.12 101 TYR A C 1
ATOM 841 O O . TYR A 1 101 ? -1.651 -9.082 -6.444 1.00 98.12 101 TYR A O 1
ATOM 849 N N . PHE A 1 102 ? -1.103 -7.659 -8.089 1.00 98.44 102 PHE A N 1
ATOM 850 C CA . PHE A 1 102 ? -0.339 -6.713 -7.284 1.00 98.44 102 PHE A CA 1
ATOM 851 C C . PHE A 1 102 ? -1.099 -5.397 -7.212 1.00 98.44 102 PHE A C 1
ATOM 853 O O . PHE A 1 102 ? -1.853 -5.068 -8.124 1.00 98.44 102 PHE A O 1
ATOM 860 N N . SER A 1 103 ? -0.888 -4.625 -6.154 1.00 97.38 103 SER A N 1
ATOM 861 C CA . SER A 1 103 ? -1.335 -3.239 -6.087 1.00 97.38 103 SER A CA 1
ATOM 862 C C . SER A 1 103 ? -0.191 -2.366 -5.636 1.00 97.38 103 SER A C 1
ATOM 864 O O . SER A 1 103 ? 0.230 -2.443 -4.484 1.00 97.38 103 SER A O 1
ATOM 866 N N . ILE A 1 104 ? 0.267 -1.503 -6.536 1.00 96.25 104 ILE A N 1
ATOM 867 C CA . ILE A 1 104 ? 1.186 -0.433 -6.169 1.00 96.25 104 ILE A CA 1
ATOM 868 C C . ILE A 1 104 ? 0.382 0.598 -5.388 1.00 96.25 104 ILE A C 1
ATOM 870 O O . ILE A 1 104 ? -0.624 1.108 -5.891 1.00 96.25 104 ILE A O 1
ATOM 874 N N . MET A 1 105 ? 0.765 0.805 -4.129 1.00 95.31 105 MET A N 1
ATOM 875 C CA . MET A 1 105 ? 0.062 1.671 -3.192 1.00 95.31 105 MET A CA 1
ATOM 876 C C . MET A 1 105 ? 0.955 2.826 -2.759 1.00 95.31 105 MET A C 1
ATOM 878 O O . MET A 1 105 ? 2.092 2.612 -2.339 1.00 95.31 105 MET A O 1
ATOM 882 N N . TYR A 1 106 ? 0.394 4.030 -2.781 1.00 92.12 106 TYR A N 1
ATOM 883 C CA . TYR A 1 106 ? 1.067 5.247 -2.339 1.00 92.12 106 TYR A CA 1
ATOM 884 C C . TYR A 1 106 ? 0.256 5.905 -1.250 1.00 92.12 106 TYR A C 1
ATOM 886 O O . TYR A 1 106 ? -0.921 6.181 -1.447 1.00 92.12 106 TYR A O 1
ATOM 894 N N . PHE A 1 107 ? 0.894 6.168 -0.119 1.00 92.25 107 PHE A N 1
ATOM 895 C CA . PHE A 1 107 ? 0.292 6.838 1.033 1.00 92.25 107 PHE A CA 1
ATOM 896 C C . PHE A 1 107 ? 0.922 8.212 1.316 1.00 92.25 107 PHE A C 1
ATOM 898 O O . PHE A 1 107 ? 0.570 8.879 2.295 1.00 92.25 107 PHE A O 1
ATOM 905 N N . VAL A 1 108 ? 1.905 8.594 0.503 1.00 83.25 108 VAL A N 1
ATOM 906 C CA . VAL A 1 108 ? 2.654 9.855 0.541 1.00 83.25 108 VAL A CA 1
ATOM 907 C C . VAL A 1 108 ? 2.543 10.542 -0.821 1.00 83.25 108 VAL A C 1
ATOM 909 O O . VAL A 1 108 ? 1.965 9.966 -1.740 1.00 83.25 108 VAL A O 1
ATOM 912 N N . ASP A 1 109 ? 3.073 11.761 -0.933 1.00 71.31 109 ASP A N 1
ATOM 913 C CA . ASP A 1 109 ? 2.931 12.608 -2.121 1.00 71.31 109 ASP A CA 1
ATOM 914 C C . ASP A 1 109 ? 3.264 11.866 -3.435 1.00 71.31 109 ASP A C 1
ATOM 916 O O . ASP A 1 109 ? 4.349 11.303 -3.596 1.00 71.31 109 ASP A O 1
ATOM 920 N N . ILE A 1 110 ? 2.295 11.872 -4.356 1.00 70.94 110 ILE A N 1
ATOM 921 C CA . ILE A 1 110 ? 2.336 11.235 -5.679 1.00 70.94 110 ILE A CA 1
ATOM 922 C C . ILE A 1 110 ? 2.728 12.206 -6.802 1.00 70.94 110 ILE A C 1
ATOM 924 O O . ILE A 1 110 ? 2.864 11.781 -7.947 1.00 70.94 110 ILE A O 1
ATOM 928 N N . ASN A 1 111 ? 2.908 13.498 -6.502 1.00 69.62 111 ASN A N 1
ATOM 929 C CA . ASN A 1 111 ? 3.102 14.561 -7.496 1.00 69.62 111 ASN A CA 1
ATOM 930 C C . ASN A 1 111 ? 4.380 14.414 -8.337 1.00 69.62 111 ASN A C 1
ATOM 932 O O . ASN A 1 111 ? 4.520 15.106 -9.335 1.00 69.62 111 ASN A O 1
ATOM 936 N N . GLN A 1 112 ? 5.301 13.533 -7.941 1.00 69.69 112 GLN A N 1
ATOM 937 C CA . GLN A 1 112 ? 6.620 13.361 -8.566 1.00 69.69 112 GLN A CA 1
ATOM 938 C C . GLN A 1 112 ? 6.779 11.988 -9.229 1.00 69.69 112 GLN A C 1
ATOM 940 O O . GLN A 1 112 ? 7.879 11.431 -9.280 1.00 69.69 112 GLN A O 1
ATOM 945 N N . MET A 1 113 ? 5.669 11.383 -9.655 1.00 77.44 113 MET A N 1
ATOM 946 C CA . MET A 1 113 ? 5.647 10.007 -10.129 1.00 77.44 113 MET A CA 1
ATOM 947 C C . MET A 1 113 ? 4.788 9.822 -11.373 1.00 77.44 113 MET A C 1
ATOM 949 O O . MET A 1 113 ? 3.660 10.309 -11.474 1.00 77.44 113 MET A O 1
ATOM 953 N N . ARG A 1 114 ? 5.289 8.988 -12.284 1.00 84.69 114 ARG A N 1
ATOM 954 C CA . ARG A 1 114 ? 4.523 8.450 -13.402 1.00 84.69 114 ARG A CA 1
ATOM 955 C C . ARG A 1 114 ? 4.083 7.025 -13.090 1.00 84.69 114 ARG A C 1
ATOM 957 O O . ARG A 1 114 ? 4.877 6.184 -12.688 1.00 84.69 114 ARG A O 1
ATOM 964 N N . TRP A 1 115 ? 2.815 6.721 -13.358 1.00 88.75 115 TRP A N 1
ATOM 965 C CA . TRP A 1 115 ? 2.344 5.338 -13.326 1.00 88.75 115 TRP A CA 1
ATOM 966 C C . TRP A 1 115 ? 3.125 4.485 -14.337 1.00 88.75 115 TRP A C 1
ATOM 968 O O . TRP A 1 115 ? 3.086 4.808 -15.533 1.00 88.75 115 TRP A O 1
ATOM 978 N N . PRO A 1 116 ? 3.772 3.388 -13.903 1.00 91.94 116 PRO A N 1
ATOM 979 C CA . PRO A 1 116 ? 4.610 2.588 -14.779 1.00 91.94 116 PRO A CA 1
ATOM 980 C C . PRO A 1 116 ? 3.723 1.712 -15.659 1.00 91.94 116 PRO A C 1
ATOM 982 O O . PRO A 1 116 ? 3.481 0.563 -15.326 1.00 91.94 116 PRO A O 1
ATOM 985 N N . TYR A 1 117 ? 3.146 2.241 -16.736 1.00 94.38 117 TYR A N 1
ATOM 986 C CA . TYR A 1 117 ? 2.313 1.474 -17.671 1.00 94.38 117 TYR A CA 1
ATOM 987 C C . TYR A 1 117 ? 3.172 0.891 -18.794 1.00 94.38 117 TYR A C 1
ATOM 989 O O . TYR A 1 117 ? 3.757 1.652 -19.560 1.00 94.38 117 TYR A O 1
ATOM 997 N N . GLY A 1 118 ? 3.189 -0.434 -18.948 1.00 95.25 118 GLY A N 1
ATOM 998 C CA . GLY A 1 118 ? 3.976 -1.116 -19.981 1.00 95.25 118 GLY A CA 1
ATOM 999 C C . GLY A 1 118 ? 5.484 -1.113 -19.719 1.00 95.25 118 GLY A C 1
ATOM 1000 O 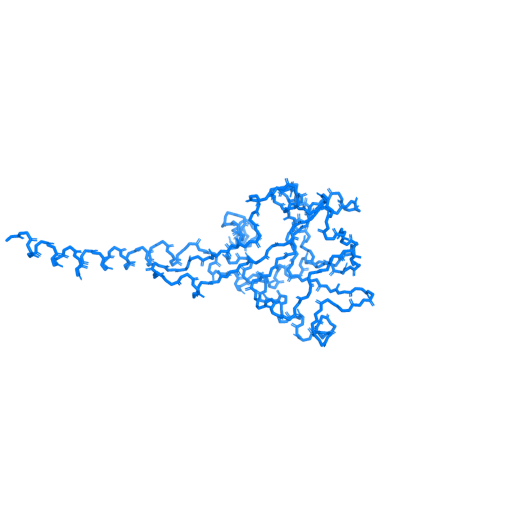O . GLY A 1 118 ? 6.254 -1.301 -20.654 1.00 95.25 118 GLY A O 1
ATOM 1001 N N . MET A 1 119 ? 5.902 -0.863 -18.478 1.00 95.38 119 MET A N 1
ATOM 1002 C CA . MET A 1 119 ? 7.303 -0.691 -18.092 1.00 95.38 119 MET A CA 1
ATOM 1003 C C . MET A 1 119 ? 7.788 -1.895 -17.289 1.00 95.38 119 MET A C 1
ATOM 1005 O O . MET A 1 119 ? 7.017 -2.527 -16.560 1.00 95.38 119 MET A O 1
ATOM 1009 N N . LYS A 1 120 ? 9.085 -2.192 -17.381 1.00 97.12 120 LYS A N 1
ATOM 1010 C CA . LYS A 1 120 ? 9.737 -3.097 -16.435 1.00 97.12 120 LYS A CA 1
ATOM 1011 C C . LYS A 1 120 ? 10.038 -2.349 -15.147 1.00 97.12 120 LYS A C 1
ATOM 1013 O O . LYS A 1 120 ? 10.647 -1.281 -15.169 1.00 97.12 120 LYS A O 1
ATOM 1018 N N . VAL A 1 121 ? 9.626 -2.936 -14.035 1.00 97.38 121 VAL A N 1
ATOM 1019 C CA . VAL A 1 121 ? 9.800 -2.371 -12.699 1.00 97.38 121 VAL A CA 1
ATOM 1020 C C . VAL A 1 121 ? 10.243 -3.443 -11.718 1.00 97.38 121 VAL A C 1
ATOM 1022 O O . VAL A 1 121 ? 9.893 -4.618 -11.848 1.00 97.38 121 VAL A O 1
ATOM 1025 N N . ILE A 1 122 ? 10.989 -3.020 -10.707 1.00 98.12 122 ILE A N 1
ATOM 1026 C CA . ILE A 1 122 ? 11.283 -3.803 -9.514 1.00 98.12 122 ILE A CA 1
ATOM 1027 C C . ILE A 1 122 ? 10.257 -3.420 -8.456 1.00 98.12 122 ILE A C 1
ATOM 1029 O O . ILE A 1 122 ? 10.213 -2.274 -8.022 1.00 98.12 122 ILE A O 1
ATOM 1033 N N . LEU A 1 123 ? 9.447 -4.379 -8.024 1.00 98.19 123 LEU A N 1
ATOM 1034 C CA . LEU A 1 123 ? 8.476 -4.223 -6.948 1.00 98.19 123 LEU A CA 1
ATOM 1035 C C . LEU A 1 123 ? 9.060 -4.799 -5.659 1.00 98.19 123 LEU A C 1
ATOM 1037 O O . LEU A 1 123 ? 9.542 -5.933 -5.642 1.00 98.19 123 LEU A O 1
ATOM 1041 N N . THR A 1 124 ? 8.969 -4.061 -4.559 1.00 98.38 124 THR A N 1
ATOM 1042 C CA . THR A 1 124 ? 9.272 -4.589 -3.228 1.00 98.38 124 THR A CA 1
ATOM 1043 C C . THR A 1 124 ? 7.995 -5.122 -2.591 1.00 98.38 124 THR A C 1
ATOM 1045 O O . THR A 1 124 ? 7.079 -4.364 -2.264 1.00 98.38 124 THR A O 1
ATOM 1048 N N . VAL A 1 125 ? 7.955 -6.440 -2.401 1.00 98.31 125 VAL A N 1
ATOM 1049 C CA . VAL A 1 125 ? 6.814 -7.192 -1.863 1.00 98.31 125 VAL A CA 1
ATOM 1050 C C . VAL A 1 125 ? 7.183 -7.857 -0.544 1.00 98.31 125 VAL A C 1
ATOM 1052 O O . VAL A 1 125 ? 8.341 -8.202 -0.310 1.00 98.31 125 VAL A O 1
ATOM 1055 N N . ASN A 1 126 ? 6.201 -8.068 0.330 1.00 98.31 126 ASN A N 1
ATOM 1056 C CA . ASN A 1 126 ? 6.414 -8.781 1.585 1.00 98.31 126 ASN A CA 1
ATOM 1057 C C . ASN A 1 126 ? 6.258 -10.301 1.395 1.00 98.31 126 ASN A C 1
ATOM 1059 O O . ASN A 1 126 ? 5.316 -10.766 0.753 1.00 98.31 126 ASN A O 1
ATOM 1063 N N . ARG A 1 127 ? 7.163 -11.092 1.986 1.00 97.56 127 ARG A N 1
ATOM 1064 C CA . ARG A 1 127 ? 7.134 -12.563 1.920 1.00 97.56 127 ARG A CA 1
ATOM 1065 C C . ARG A 1 127 ? 5.859 -13.169 2.497 1.00 97.56 127 ARG A C 1
ATOM 1067 O O . ARG A 1 127 ? 5.341 -14.123 1.922 1.00 97.56 127 ARG A O 1
ATOM 1074 N N . ASP A 1 128 ? 5.356 -12.623 3.598 1.00 96.31 128 ASP A N 1
ATOM 1075 C CA . ASP A 1 128 ? 4.149 -13.139 4.240 1.00 96.31 128 ASP A CA 1
ATOM 1076 C C . ASP A 1 128 ? 2.911 -12.862 3.367 1.00 96.31 128 ASP A C 1
ATOM 1078 O O . ASP A 1 128 ? 2.039 -13.719 3.272 1.00 96.31 128 ASP A O 1
ATOM 1082 N N . ASP A 1 129 ? 2.863 -11.726 2.656 1.00 97.06 129 ASP A N 1
ATOM 1083 C CA . ASP A 1 129 ? 1.781 -11.413 1.704 1.00 97.06 129 ASP A CA 1
ATOM 1084 C C . ASP A 1 129 ? 1.848 -12.310 0.467 1.00 97.06 129 ASP A C 1
ATOM 1086 O O . ASP A 1 129 ? 0.842 -12.858 0.025 1.00 97.06 129 ASP A O 1
ATOM 1090 N N . MET A 1 130 ? 3.045 -12.516 -0.080 1.00 97.25 130 MET A N 1
ATOM 1091 C CA . MET A 1 130 ? 3.232 -13.342 -1.273 1.00 97.25 130 MET A CA 1
ATOM 1092 C C . MET A 1 130 ? 2.825 -14.803 -1.053 1.00 97.25 130 MET A C 1
ATOM 1094 O O . MET A 1 130 ? 2.197 -15.404 -1.933 1.00 97.25 130 MET A O 1
ATOM 1098 N N . ASN A 1 131 ? 3.140 -15.352 0.123 1.00 95.94 131 ASN A N 1
ATOM 1099 C CA . ASN A 1 131 ? 2.875 -16.748 0.478 1.00 95.94 131 ASN A CA 1
ATOM 1100 C C . ASN A 1 131 ? 1.462 -16.989 1.028 1.00 95.94 131 ASN A C 1
ATOM 1102 O O . ASN A 1 131 ? 1.041 -18.139 1.145 1.00 95.94 131 ASN A O 1
ATOM 1106 N N . ASN A 1 132 ? 0.724 -15.935 1.375 1.00 95.12 132 ASN A N 1
ATOM 1107 C CA . ASN A 1 132 ? -0.620 -16.064 1.917 1.00 95.12 132 ASN A CA 1
ATOM 1108 C C . ASN A 1 132 ? -1.649 -16.199 0.775 1.00 95.12 132 ASN A C 1
ATOM 1110 O O . ASN A 1 132 ? -1.756 -15.296 -0.056 1.00 95.12 132 ASN A O 1
ATOM 1114 N N . PRO A 1 133 ? -2.446 -17.285 0.722 1.00 95.12 133 PRO A N 1
ATOM 1115 C CA . PRO A 1 133 ? -3.452 -17.477 -0.326 1.00 95.12 133 PRO A CA 1
ATOM 1116 C C . PRO A 1 133 ? -4.591 -16.448 -0.281 1.00 95.12 133 PRO A C 1
ATOM 1118 O O . PRO A 1 133 ? -5.279 -16.270 -1.281 1.00 95.12 133 PRO A O 1
ATOM 1121 N N . ALA A 1 134 ? -4.784 -15.748 0.842 1.00 96.06 134 ALA A N 1
ATOM 1122 C CA . ALA A 1 134 ? -5.735 -14.641 0.931 1.00 96.06 134 ALA A CA 1
ATOM 1123 C C . ALA A 1 134 ? -5.280 -13.392 0.154 1.00 96.06 134 ALA A C 1
ATOM 1125 O O . ALA A 1 134 ? -6.072 -12.468 -0.007 1.00 96.06 134 ALA A O 1
ATOM 1126 N N . TYR A 1 135 ? -4.023 -13.345 -0.298 1.00 97.56 135 TYR A N 1
ATOM 1127 C CA . TYR A 1 135 ? -3.444 -12.253 -1.075 1.00 97.56 135 TYR A CA 1
ATOM 1128 C C . TYR A 1 135 ? -3.131 -12.671 -2.514 1.00 97.56 135 TYR A C 1
ATOM 1130 O O . TYR A 1 135 ? -2.868 -13.835 -2.834 1.00 97.56 135 TYR A O 1
ATOM 1138 N N . GLY A 1 136 ? -3.089 -11.676 -3.398 1.00 97.31 136 GLY A N 1
ATOM 1139 C CA . GLY A 1 136 ? -2.864 -11.876 -4.827 1.00 97.31 136 GLY A CA 1
ATOM 1140 C C . GLY A 1 136 ? -4.142 -12.159 -5.609 1.00 97.31 136 GLY A C 1
ATOM 1141 O O . GLY A 1 136 ? -4.057 -12.535 -6.779 1.00 97.31 136 GLY A O 1
ATOM 1142 N N . THR A 1 137 ? -5.306 -11.965 -4.989 1.00 97.00 137 THR A N 1
ATOM 1143 C CA . THR A 1 137 ? -6.621 -12.017 -5.638 1.00 97.00 137 THR A CA 1
ATOM 1144 C C . THR A 1 137 ? -7.025 -10.633 -6.146 1.00 97.00 137 THR A C 1
ATOM 1146 O O . THR A 1 137 ? -6.407 -9.628 -5.793 1.00 97.00 137 THR A O 1
ATOM 1149 N N . LYS A 1 138 ? -8.073 -10.561 -6.975 1.00 95.31 138 LYS A N 1
ATOM 1150 C CA . LYS A 1 138 ? -8.601 -9.284 -7.478 1.00 95.31 138 LYS A CA 1
ATOM 1151 C C . LYS A 1 138 ? -9.084 -8.395 -6.319 1.00 95.31 138 LYS A C 1
ATOM 1153 O O . LYS A 1 138 ? -8.898 -7.182 -6.346 1.00 95.31 138 LYS A O 1
ATOM 1158 N N . GLU A 1 139 ? -9.672 -9.006 -5.294 1.00 94.06 139 GLU A N 1
ATOM 1159 C CA . GLU A 1 139 ? -10.251 -8.347 -4.120 1.00 94.06 139 GLU A CA 1
ATOM 1160 C C . GLU A 1 139 ? -9.191 -7.955 -3.085 1.00 94.06 139 GLU A C 1
ATOM 1162 O O . GLU A 1 139 ? -9.361 -6.961 -2.381 1.00 94.06 139 GLU A O 1
ATOM 1167 N N . ASN A 1 140 ? -8.095 -8.715 -2.997 1.00 96.06 140 ASN A N 1
ATOM 1168 C CA . ASN A 1 140 ? -6.982 -8.445 -2.092 1.00 96.06 140 ASN A CA 1
ATOM 1169 C C . ASN A 1 140 ? -5.628 -8.635 -2.805 1.00 96.06 140 ASN A C 1
ATOM 1171 O O . ASN A 1 140 ? -4.943 -9.649 -2.609 1.00 96.06 140 ASN A O 1
ATOM 1175 N N . PRO A 1 141 ? -5.230 -7.681 -3.667 1.00 97.50 141 PRO A N 1
ATOM 1176 C CA . PRO A 1 141 ? -3.941 -7.731 -4.343 1.00 97.50 141 PRO A CA 1
ATOM 1177 C C . PRO A 1 141 ? -2.777 -7.708 -3.348 1.00 97.50 141 PRO A C 1
ATOM 1179 O O . PRO A 1 141 ? -2.881 -7.141 -2.261 1.00 97.50 141 PRO A O 1
ATOM 1182 N N . VAL A 1 142 ? -1.632 -8.267 -3.738 1.00 98.50 142 VAL A N 1
ATOM 1183 C CA . VAL A 1 142 ? -0.395 -8.152 -2.956 1.00 98.50 142 VAL A CA 1
ATOM 1184 C C . VAL A 1 142 ? 0.011 -6.671 -2.869 1.00 98.50 142 VAL A C 1
ATOM 1186 O O . VAL A 1 142 ? 0.177 -6.036 -3.918 1.00 98.50 142 VAL A O 1
ATOM 1189 N N . PRO A 1 143 ? 0.196 -6.109 -1.660 1.00 98.25 143 PRO A N 1
ATOM 1190 C CA . PRO A 1 143 ? 0.653 -4.738 -1.491 1.00 98.25 143 PRO A CA 1
ATOM 1191 C C . PRO A 1 143 ? 2.080 -4.558 -2.001 1.00 98.25 143 PRO A C 1
ATOM 1193 O O . PRO A 1 143 ? 2.994 -5.293 -1.626 1.00 98.25 143 PRO A O 1
ATOM 1196 N N . VAL A 1 144 ? 2.275 -3.525 -2.813 1.00 98.06 144 VAL A N 1
ATOM 1197 C CA . VAL A 1 144 ? 3.586 -3.038 -3.231 1.00 98.06 144 VAL A CA 1
ATOM 1198 C C . VAL A 1 144 ? 3.724 -1.613 -2.721 1.00 98.06 144 VAL A C 1
ATOM 1200 O O . VAL A 1 144 ? 2.975 -0.729 -3.126 1.00 98.06 144 VAL A O 1
ATOM 1203 N N . LEU A 1 145 ? 4.672 -1.406 -1.809 1.00 96.88 145 LEU A N 1
ATOM 1204 C CA . LEU A 1 145 ? 4.861 -0.135 -1.091 1.00 96.88 145 LEU A CA 1
ATOM 1205 C C . LEU A 1 145 ? 6.173 0.568 -1.477 1.00 96.88 145 LEU A C 1
ATOM 1207 O O . LEU A 1 145 ? 6.495 1.632 -0.953 1.00 96.88 145 LEU A O 1
ATOM 1211 N N . LYS A 1 146 ? 6.937 -0.050 -2.380 1.00 95.88 146 LYS A N 1
ATOM 1212 C CA . LYS A 1 146 ? 8.078 0.521 -3.090 1.00 95.88 146 LYS A CA 1
ATOM 1213 C C . LYS A 1 146 ? 8.173 -0.137 -4.460 1.00 95.88 146 LYS A C 1
ATOM 1215 O O . LYS A 1 146 ? 8.084 -1.358 -4.568 1.00 95.88 146 LYS A O 1
ATOM 1220 N N . ASP A 1 147 ? 8.394 0.680 -5.472 1.00 95.62 147 ASP A N 1
ATOM 1221 C CA . ASP A 1 147 ? 8.651 0.276 -6.844 1.00 95.62 147 ASP A CA 1
ATOM 1222 C C . ASP A 1 147 ? 9.750 1.152 -7.454 1.00 95.62 147 ASP A C 1
ATOM 1224 O O . ASP A 1 147 ? 9.916 2.299 -7.045 1.00 95.62 147 ASP A O 1
ATOM 1228 N N . ILE A 1 148 ? 10.533 0.606 -8.379 1.00 95.94 148 ILE A N 1
ATOM 1229 C CA . ILE A 1 148 ? 11.661 1.284 -9.038 1.00 95.94 148 ILE A CA 1
ATOM 1230 C C . ILE A 1 148 ? 11.646 0.898 -10.520 1.00 95.94 148 ILE A C 1
ATOM 1232 O O . ILE A 1 148 ? 11.350 -0.256 -10.843 1.00 95.94 148 ILE A O 1
ATOM 1236 N N . GLY A 1 149 ? 11.944 1.835 -11.418 1.00 96.50 149 GLY A N 1
ATOM 1237 C CA . GLY A 1 149 ? 12.104 1.554 -12.844 1.00 96.50 149 GLY A CA 1
ATOM 1238 C C . GLY A 1 149 ? 13.322 0.672 -13.143 1.00 96.50 149 GLY A C 1
ATOM 1239 O O . GLY A 1 149 ? 14.317 0.718 -12.429 1.00 96.50 149 GLY A O 1
ATOM 1240 N N . VAL A 1 150 ? 13.243 -0.187 -14.164 1.00 96.75 150 VAL A N 1
ATOM 1241 C CA . VAL A 1 150 ? 14.395 -1.011 -14.597 1.00 96.75 150 VAL A CA 1
ATOM 1242 C C . VAL A 1 150 ? 15.147 -0.344 -15.740 1.00 96.75 150 VAL A C 1
ATOM 1244 O O . VAL A 1 150 ? 16.349 -0.132 -15.645 1.00 96.75 150 VAL A O 1
ATOM 1247 N N . ASP A 1 151 ? 14.431 -0.059 -16.829 1.00 94.56 151 ASP A N 1
ATOM 1248 C CA . ASP A 1 151 ? 15.029 0.469 -18.057 1.00 94.56 151 ASP A CA 1
ATOM 1249 C C . ASP A 1 151 ? 15.117 2.012 -18.011 1.00 94.56 151 ASP A C 1
ATOM 1251 O O . ASP A 1 151 ? 16.072 2.603 -18.507 1.00 94.56 151 ASP A O 1
ATOM 1255 N N . GLU A 1 152 ? 14.141 2.667 -17.377 1.00 93.62 152 GLU A N 1
ATOM 1256 C CA . GLU A 1 152 ? 14.084 4.115 -17.155 1.00 93.62 152 GLU A CA 1
ATOM 1257 C C . GLU A 1 152 ? 13.422 4.405 -15.803 1.00 93.62 152 GLU A C 1
ATOM 1259 O O . GLU A 1 152 ? 12.610 3.605 -15.328 1.00 93.62 152 GLU A O 1
ATOM 1264 N N . SER A 1 153 ? 13.750 5.551 -15.199 1.00 93.94 153 SER A N 1
ATOM 1265 C CA . SER A 1 153 ? 13.148 5.977 -13.936 1.00 93.94 153 SER A CA 1
ATOM 1266 C C . SER A 1 153 ? 11.636 6.187 -14.069 1.00 93.94 153 SER A C 1
ATOM 1268 O O . SER A 1 153 ? 11.138 6.684 -15.082 1.00 93.94 153 SER A O 1
ATOM 1270 N N . ILE A 1 154 ? 10.898 5.854 -13.008 1.00 93.38 154 ILE A N 1
ATOM 1271 C CA . ILE A 1 154 ? 9.446 6.097 -12.905 1.00 93.38 154 ILE A CA 1
ATOM 1272 C C . ILE A 1 154 ? 9.103 7.318 -12.034 1.00 93.38 154 ILE A C 1
ATOM 1274 O O . ILE A 1 154 ? 7.927 7.569 -11.741 1.00 93.38 154 ILE A O 1
ATOM 1278 N N . ARG A 1 155 ? 10.116 8.074 -11.597 1.00 91.62 155 ARG A N 1
ATOM 1279 C CA . ARG A 1 155 ? 9.981 9.263 -10.746 1.00 91.62 155 ARG A CA 1
ATOM 1280 C C . ARG A 1 155 ? 10.748 10.446 -11.324 1.00 91.62 155 ARG A C 1
ATOM 1282 O O . ARG A 1 155 ? 11.761 10.286 -11.996 1.00 91.62 155 ARG A O 1
ATOM 1289 N N . ASP A 1 156 ? 10.284 11.650 -11.014 1.00 89.38 156 ASP A N 1
ATOM 1290 C CA . ASP A 1 156 ? 10.985 12.865 -11.425 1.00 89.38 156 ASP A CA 1
ATOM 1291 C C . ASP A 1 156 ? 12.395 12.905 -10.828 1.00 89.38 156 ASP A C 1
ATOM 1293 O O . ASP A 1 156 ? 12.610 12.496 -9.682 1.00 89.38 156 ASP A O 1
ATOM 1297 N N . TYR A 1 157 ? 13.345 13.441 -11.597 1.00 90.56 157 TYR A N 1
ATOM 1298 C CA . TYR A 1 157 ? 14.754 13.566 -11.204 1.00 90.56 157 TYR A CA 1
ATOM 1299 C C . TYR A 1 157 ? 15.407 12.237 -10.802 1.00 90.56 157 TYR A C 1
ATOM 1301 O O . TYR A 1 157 ? 16.305 12.234 -9.963 1.00 90.56 157 TYR A O 1
ATOM 1309 N N . GLU A 1 158 ? 14.931 11.116 -11.352 1.00 92.88 158 GLU A N 1
ATOM 1310 C CA . GLU A 1 158 ? 15.493 9.784 -11.098 1.00 92.88 158 GLU A CA 1
ATOM 1311 C C . GLU A 1 158 ? 15.513 9.402 -9.610 1.00 92.88 158 GLU A C 1
ATOM 1313 O O . GLU A 1 158 ? 16.347 8.628 -9.141 1.00 92.88 158 GLU A O 1
ATOM 1318 N N . LYS A 1 159 ? 14.572 9.950 -8.829 1.00 92.31 159 LYS A N 1
ATOM 1319 C CA . LYS A 1 159 ? 14.529 9.770 -7.370 1.00 92.31 159 LYS A CA 1
ATOM 1320 C C . LYS A 1 159 ? 14.374 8.323 -6.928 1.00 92.31 159 LYS A C 1
ATOM 1322 O O . LYS A 1 159 ? 14.728 7.994 -5.802 1.00 92.31 159 LYS A O 1
ATOM 1327 N N . ASP A 1 160 ? 13.849 7.455 -7.782 1.00 93.00 160 ASP A N 1
ATOM 1328 C CA . ASP A 1 160 ? 13.776 6.021 -7.513 1.00 93.00 160 ASP A CA 1
ATOM 1329 C C . ASP A 1 160 ? 15.140 5.316 -7.517 1.00 93.00 160 ASP A C 1
ATOM 1331 O O . ASP A 1 160 ? 15.246 4.209 -6.985 1.00 93.00 160 ASP A O 1
ATOM 1335 N N . TYR A 1 161 ? 16.187 5.971 -8.022 1.00 94.75 161 TYR A N 1
ATOM 1336 C CA . TYR A 1 161 ? 17.578 5.525 -7.920 1.00 94.75 161 TYR A CA 1
ATOM 1337 C C . TYR A 1 161 ? 18.324 6.145 -6.730 1.00 94.75 161 TYR A C 1
ATOM 1339 O O . TYR A 1 161 ? 19.370 5.633 -6.325 1.00 94.75 161 TYR A O 1
ATOM 1347 N N . ASP A 1 162 ? 17.773 7.188 -6.100 1.00 95.56 162 ASP A N 1
ATOM 1348 C CA . ASP A 1 162 ? 18.303 7.725 -4.849 1.00 95.56 162 ASP A CA 1
ATOM 1349 C C . ASP A 1 162 ? 17.926 6.809 -3.675 1.00 95.56 162 ASP A C 1
ATOM 1351 O O . ASP A 1 162 ? 16.765 6.673 -3.272 1.00 95.56 162 ASP A O 1
ATOM 1355 N N . LYS A 1 163 ? 18.944 6.181 -3.083 1.00 95.38 163 LYS A N 1
ATOM 1356 C CA . LYS A 1 163 ? 18.765 5.247 -1.970 1.00 95.38 163 LYS A CA 1
ATOM 1357 C C . LYS A 1 163 ? 18.170 5.911 -0.726 1.00 95.38 163 LYS A C 1
ATOM 1359 O O . LYS A 1 163 ? 17.312 5.311 -0.084 1.00 95.38 163 LYS A O 1
ATOM 1364 N N . ALA A 1 164 ? 18.630 7.103 -0.350 1.00 96.12 164 ALA A N 1
ATOM 1365 C CA . ALA A 1 164 ? 18.181 7.765 0.874 1.00 96.12 164 ALA A CA 1
ATOM 1366 C C . ALA A 1 164 ? 16.714 8.196 0.753 1.00 96.12 164 ALA A C 1
ATOM 1368 O O . ALA A 1 164 ? 15.916 7.975 1.670 1.00 96.12 164 ALA A O 1
ATOM 1369 N N . TYR A 1 165 ? 16.346 8.736 -0.409 1.00 93.81 165 TYR A N 1
ATOM 1370 C CA . TYR A 1 165 ? 14.967 9.035 -0.760 1.00 93.81 165 TYR A CA 1
ATOM 1371 C C . TYR A 1 165 ? 14.111 7.768 -0.731 1.00 93.81 165 TYR A C 1
ATOM 1373 O O . TYR A 1 165 ? 13.091 7.749 -0.043 1.00 93.81 165 TYR A O 1
ATOM 1381 N N . MET A 1 166 ? 14.527 6.691 -1.406 1.00 94.31 166 MET A N 1
ATOM 1382 C CA . MET A 1 166 ? 13.720 5.469 -1.498 1.00 94.31 166 MET A CA 1
ATOM 1383 C C . MET A 1 166 ? 13.611 4.691 -0.186 1.00 94.31 166 MET A C 1
ATOM 1385 O O . MET A 1 166 ? 12.586 4.046 0.050 1.00 94.31 166 MET A O 1
ATOM 1389 N N . ASP A 1 167 ? 14.615 4.760 0.689 1.00 95.56 167 ASP A N 1
ATOM 1390 C CA . ASP A 1 167 ? 14.543 4.186 2.035 1.00 95.56 167 ASP A CA 1
ATOM 1391 C C . ASP A 1 167 ? 13.518 4.941 2.897 1.00 95.56 167 ASP A C 1
ATOM 1393 O O . ASP A 1 167 ? 12.673 4.314 3.543 1.00 95.56 167 ASP A O 1
ATOM 1397 N N . SER A 1 168 ? 13.533 6.278 2.852 1.00 94.94 168 SER A N 1
ATOM 1398 C CA . SER A 1 168 ? 12.540 7.123 3.530 1.00 94.94 168 SER A CA 1
ATOM 1399 C C . SER A 1 168 ? 11.134 6.907 2.961 1.00 94.94 168 SER A C 1
ATOM 1401 O O . SER A 1 168 ? 10.186 6.624 3.697 1.00 94.94 168 SER A O 1
ATOM 1403 N N . PHE A 1 169 ? 11.008 6.927 1.633 1.00 94.00 169 PHE A N 1
ATOM 1404 C CA . PHE A 1 169 ? 9.764 6.664 0.917 1.00 94.00 169 PHE A CA 1
ATOM 1405 C C . PHE A 1 169 ? 9.169 5.305 1.307 1.00 94.00 169 PHE A C 1
ATOM 1407 O O . PHE A 1 169 ? 7.981 5.212 1.627 1.00 94.00 169 PHE A O 1
ATOM 1414 N N . TYR A 1 170 ? 9.981 4.244 1.326 1.00 96.12 170 TYR A N 1
ATOM 1415 C CA . TYR A 1 170 ? 9.501 2.911 1.675 1.00 96.12 170 TYR A CA 1
ATOM 1416 C C . TYR A 1 170 ? 9.078 2.821 3.141 1.00 96.12 170 TYR A C 1
ATOM 1418 O O . TYR A 1 170 ? 8.009 2.283 3.434 1.00 96.12 170 TYR A O 1
ATOM 1426 N N . ARG A 1 171 ? 9.870 3.393 4.060 1.00 97.25 171 ARG A N 1
ATOM 1427 C CA . ARG A 1 171 ? 9.531 3.472 5.488 1.00 97.25 171 ARG A CA 1
ATOM 1428 C C . ARG A 1 171 ? 8.151 4.094 5.693 1.00 97.25 171 ARG A C 1
ATOM 1430 O O . ARG A 1 171 ? 7.308 3.488 6.355 1.00 97.25 171 ARG A O 1
ATOM 1437 N N . GLU A 1 172 ? 7.911 5.268 5.116 1.00 96.12 172 GLU A N 1
ATOM 1438 C CA . GLU A 1 172 ? 6.649 5.992 5.298 1.00 96.12 172 GLU A CA 1
ATOM 1439 C C . GLU A 1 172 ? 5.453 5.231 4.717 1.00 96.12 172 GLU A C 1
ATOM 1441 O O . GLU A 1 172 ? 4.414 5.113 5.374 1.00 96.12 172 GLU A O 1
ATOM 1446 N N . ASN A 1 173 ? 5.595 4.645 3.523 1.00 96.38 173 ASN A N 1
ATOM 1447 C CA . ASN A 1 173 ? 4.526 3.839 2.928 1.00 96.38 173 ASN A CA 1
ATOM 1448 C C . ASN A 1 173 ? 4.220 2.588 3.758 1.00 96.38 173 ASN A C 1
ATOM 1450 O O . ASN A 1 173 ? 3.048 2.275 3.967 1.00 96.38 173 ASN A O 1
ATOM 1454 N N . VAL A 1 174 ? 5.239 1.906 4.294 1.00 97.81 174 VAL A N 1
ATOM 1455 C CA . VAL A 1 174 ? 5.046 0.758 5.195 1.00 97.81 174 VAL A CA 1
ATOM 1456 C C . VAL A 1 174 ? 4.302 1.174 6.456 1.00 97.81 174 VAL A C 1
ATOM 1458 O O . VAL A 1 174 ? 3.301 0.545 6.798 1.00 97.81 174 VAL A O 1
ATOM 1461 N N . ILE A 1 175 ? 4.725 2.244 7.132 1.00 97.88 175 ILE A N 1
ATOM 1462 C CA . ILE A 1 175 ? 4.061 2.715 8.356 1.00 97.88 175 ILE A CA 1
ATOM 1463 C C . ILE A 1 175 ? 2.590 3.038 8.080 1.00 97.88 175 ILE A C 1
ATOM 1465 O O . ILE A 1 175 ? 1.710 2.614 8.833 1.00 97.88 175 ILE A O 1
ATOM 1469 N N . ARG A 1 176 ? 2.295 3.752 6.988 1.00 97.19 176 ARG A N 1
ATOM 1470 C CA . ARG A 1 176 ? 0.922 4.141 6.639 1.00 97.19 176 ARG A CA 1
ATOM 1471 C C . ARG A 1 176 ? 0.066 2.956 6.201 1.00 97.19 176 ARG A C 1
ATOM 1473 O O . ARG A 1 176 ? -1.082 2.872 6.635 1.00 97.19 176 ARG A O 1
ATOM 1480 N N . TYR A 1 177 ? 0.615 2.014 5.437 1.00 97.62 177 TYR A N 1
ATOM 1481 C CA . TYR A 1 177 ? -0.070 0.766 5.094 1.00 97.62 177 TYR A CA 1
ATOM 1482 C C . TYR A 1 177 ? -0.429 -0.031 6.350 1.00 97.62 177 TYR A C 1
ATOM 1484 O O . TYR A 1 177 ? -1.598 -0.367 6.556 1.00 97.62 177 TYR A O 1
ATOM 1492 N N . LEU A 1 178 ? 0.551 -0.266 7.229 1.00 97.88 178 LEU A N 1
ATOM 1493 C CA . LEU A 1 178 ? 0.346 -0.983 8.485 1.00 97.88 178 LEU A CA 1
ATOM 1494 C C . LEU A 1 178 ? -0.673 -0.272 9.379 1.00 97.88 178 LEU A C 1
ATOM 1496 O O . LEU A 1 178 ? -1.507 -0.934 9.989 1.00 97.88 178 LEU A O 1
ATOM 1500 N N . LYS A 1 179 ? -0.640 1.063 9.448 1.00 97.56 179 LYS A N 1
ATOM 1501 C CA . LYS A 1 179 ? -1.554 1.851 10.281 1.00 97.56 179 LYS A CA 1
ATOM 1502 C C . LYS A 1 179 ? -2.982 1.838 9.751 1.00 97.56 179 LYS A C 1
ATOM 1504 O O . LYS A 1 179 ? -3.906 1.526 10.503 1.00 97.56 179 LYS A O 1
ATOM 1509 N N . TYR A 1 180 ? -3.155 2.228 8.492 1.00 96.50 180 TYR A N 1
ATOM 1510 C CA . TYR A 1 180 ? -4.452 2.622 7.948 1.00 96.50 180 TYR A CA 1
ATOM 1511 C C . TYR A 1 180 ? -5.134 1.529 7.131 1.00 96.50 180 TYR A C 1
ATOM 1513 O O . TYR A 1 180 ? -6.358 1.422 7.188 1.00 96.50 180 TYR A O 1
ATOM 1521 N N . LYS A 1 181 ? -4.366 0.719 6.391 1.00 96.31 181 LYS A N 1
ATOM 1522 C CA . LYS A 1 181 ? -4.915 -0.233 5.417 1.00 96.31 181 LYS A CA 1
ATOM 1523 C C . LYS A 1 181 ? -4.940 -1.673 5.920 1.00 96.31 181 LYS A C 1
ATOM 1525 O O . LYS A 1 181 ? -5.903 -2.386 5.647 1.00 96.31 181 LYS A O 1
ATOM 1530 N N . MET A 1 182 ? -3.912 -2.106 6.649 1.00 96.38 182 MET A N 1
ATOM 1531 C CA . MET A 1 182 ? -3.844 -3.475 7.159 1.00 96.38 182 MET A CA 1
ATOM 1532 C C . MET A 1 182 ? -4.967 -3.739 8.181 1.00 96.38 182 MET A C 1
ATOM 1534 O O . MET A 1 182 ? -5.096 -2.990 9.158 1.00 96.38 182 MET A O 1
ATOM 1538 N N . PRO A 1 183 ? -5.748 -4.827 8.032 1.00 95.44 183 PRO A N 1
ATOM 1539 C CA . PRO A 1 183 ? -6.759 -5.196 9.015 1.00 95.44 183 PRO A CA 1
ATOM 1540 C C . PRO A 1 183 ? -6.159 -5.379 10.416 1.00 95.44 183 PRO A C 1
ATOM 1542 O O . PRO A 1 183 ? -5.114 -6.002 10.588 1.00 95.44 183 PRO A O 1
ATOM 1545 N N . LYS A 1 184 ? -6.848 -4.887 11.452 1.00 94.69 184 LYS A N 1
ATOM 1546 C CA . LYS A 1 184 ? -6.394 -5.001 12.854 1.00 94.69 184 LYS A CA 1
ATOM 1547 C C . LYS A 1 184 ? -6.131 -6.433 13.307 1.00 94.69 184 LYS A C 1
ATOM 1549 O O . LYS A 1 184 ? -5.186 -6.678 14.051 1.00 94.69 184 LYS A O 1
ATOM 1554 N N . SER A 1 185 ? -7.006 -7.361 12.923 1.00 94.44 185 SER A N 1
ATOM 1555 C CA . SER A 1 185 ? -6.888 -8.780 13.274 1.00 94.44 185 SER A CA 1
ATOM 1556 C C . SER A 1 185 ? -5.599 -9.374 12.715 1.00 94.44 185 SER A C 1
ATOM 1558 O O . SER A 1 185 ? -4.863 -10.056 13.423 1.00 94.44 185 SER A O 1
ATOM 1560 N N . GLU A 1 186 ? -5.297 -9.045 11.465 1.00 95.25 186 GLU A N 1
ATOM 1561 C CA . GLU A 1 186 ? -4.078 -9.447 10.787 1.00 95.25 186 GLU A CA 1
ATOM 1562 C C . GLU A 1 186 ? -2.834 -8.787 11.380 1.00 95.25 186 GLU A C 1
ATOM 1564 O O . GLU A 1 186 ? -1.871 -9.486 11.687 1.00 95.25 186 GLU A O 1
ATOM 1569 N N . PHE A 1 187 ? -2.874 -7.476 11.622 1.00 96.06 187 PHE A N 1
ATOM 1570 C CA . PHE A 1 187 ? -1.779 -6.752 12.263 1.00 96.06 187 PHE A CA 1
ATOM 1571 C C . PHE A 1 187 ? -1.411 -7.376 13.617 1.00 96.06 187 PHE A C 1
ATOM 1573 O O . PHE A 1 187 ? -0.246 -7.674 13.873 1.00 96.06 187 PHE A O 1
ATOM 1580 N N . LYS A 1 188 ? -2.409 -7.661 14.465 1.00 94.56 188 LYS A N 1
ATOM 1581 C CA . LYS A 1 188 ? -2.196 -8.350 15.748 1.00 94.56 188 LYS A CA 1
ATOM 1582 C C . LYS A 1 188 ? -1.594 -9.742 15.552 1.00 94.56 188 LYS A C 1
ATOM 1584 O O . LYS A 1 188 ? -0.582 -10.054 16.171 1.00 94.56 188 LYS A O 1
ATOM 1589 N N . LYS A 1 189 ? -2.158 -10.547 14.646 1.00 93.75 189 LYS A N 1
ATOM 1590 C CA . LYS A 1 189 ? -1.665 -11.901 14.359 1.00 93.75 189 LYS A CA 1
ATOM 1591 C C . LYS A 1 189 ? -0.205 -11.912 13.909 1.00 93.75 189 LYS A C 1
ATOM 1593 O O . LYS A 1 189 ? 0.541 -12.789 14.329 1.00 93.75 189 LYS A O 1
ATOM 1598 N N . ARG A 1 190 ? 0.191 -10.966 13.057 1.00 91.56 190 ARG A N 1
ATOM 1599 C CA . ARG A 1 190 ? 1.543 -10.907 12.486 1.00 91.56 190 ARG A CA 1
ATOM 1600 C C . ARG A 1 190 ? 2.585 -10.361 13.457 1.00 91.56 190 ARG A C 1
ATOM 1602 O O . ARG A 1 190 ? 3.722 -10.816 13.419 1.00 91.56 190 ARG A O 1
ATOM 1609 N N . PHE A 1 191 ? 2.212 -9.390 14.289 1.00 92.44 191 PHE A N 1
ATOM 1610 C CA . PHE A 1 191 ? 3.190 -8.584 15.023 1.00 92.44 191 PHE A CA 1
ATOM 1611 C C . PHE A 1 191 ? 3.070 -8.641 16.546 1.00 92.44 191 PHE A C 1
ATOM 1613 O O . PHE A 1 191 ? 4.028 -8.283 17.216 1.00 92.44 191 PHE A O 1
ATOM 1620 N N . LYS A 1 192 ? 1.929 -9.081 17.091 1.00 85.56 192 LYS A N 1
ATOM 1621 C CA . LYS A 1 192 ? 1.661 -9.049 18.540 1.00 85.56 192 LYS A CA 1
ATOM 1622 C C . LYS A 1 192 ? 1.409 -10.403 19.183 1.00 85.56 192 LYS A C 1
ATOM 1624 O O . LYS A 1 192 ? 1.618 -10.543 20.372 1.00 85.56 192 LYS A O 1
ATOM 1629 N N . ASN A 1 193 ? 0.976 -11.413 18.432 1.00 72.50 193 ASN A N 1
ATOM 1630 C CA . ASN A 1 193 ? 0.629 -12.722 19.005 1.00 72.50 193 ASN A CA 1
ATOM 1631 C C . ASN A 1 193 ? 1.848 -13.567 19.459 1.00 72.50 193 ASN A C 1
ATOM 1633 O O . ASN A 1 193 ? 1.691 -14.756 19.719 1.00 72.50 193 ASN A O 1
ATOM 1637 N N . GLY A 1 194 ? 3.046 -12.977 19.509 1.00 58.41 194 GLY A N 1
ATOM 1638 C CA . GLY A 1 194 ? 4.254 -13.560 20.102 1.00 58.41 194 GLY A CA 1
ATOM 1639 C C . GLY A 1 194 ? 4.788 -12.770 21.306 1.00 58.41 194 GLY A C 1
ATOM 1640 O O . GLY A 1 194 ? 5.907 -13.049 21.729 1.00 58.41 194 GLY A O 1
ATOM 1641 N N . GLU A 1 195 ? 4.024 -11.785 21.797 1.00 46.91 195 GLU A N 1
ATOM 1642 C CA . GLU A 1 195 ? 4.197 -11.136 23.108 1.00 46.91 195 GLU A CA 1
ATOM 1643 C C . GLU A 1 195 ? 3.330 -11.827 24.169 1.00 46.91 195 GLU A C 1
ATOM 1645 O O . GLU A 1 195 ? 2.198 -12.250 23.826 1.00 46.91 195 GLU A O 1
#

Organism: NCBI:txid28132

Sequence (195 aa):
MAFLGQIVGSCIVIPIIVFLINNLYYAHKYNNEAEKYYVAYIKRSYNVQVTTPPKNSKNYIKNVDKDHKTLEVFRVKMNGNDFSNPEAWYNPFYSTEYKKYFSIMYFVDINQMRWPYGMKVILTVNRDDMNNPAYGTKENPVPVLKDIGVDESIRDYEKDYDKAYMDSFYRENVIRYLKYKMPKSEFKKRFKNGE

Foldseek 3Di:
DVVVVVCCCPVPVVVVVQVCCLVPDLVPVWDPCLLVCLVVQLVQKDKDKAFAAAPCDPQWVCNVPVPDDQKDWFDNGPDPDSVPTFMKGWTWGATPVLRFIAIEMARDDPPFFDDRGRFIKIFIFGPVQSPDPVERDPVHHGYTQAMAGDPDGGGHPNQSPVPVSRVVSSSVSSSCCNIGPDDPVVSCVVPPPVD

pLDDT: mean 91.86, std 8.55, range [46.91, 98.5]

Inte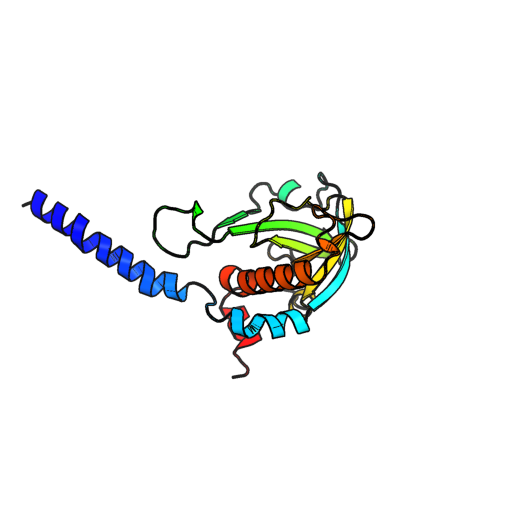rPro domains:
  IPR058501 Domain of unknown function DUF8188 [PF26603] (34-191)

Secondary structure (DSSP, 8-state):
-HHHHHHHIIIIIHHHHHHHIIIIIIHHHS-TTHHHHHHHHHHTEEEEEEEPPPTT-TTBHHHH-TTS-SEEE---SS-S-GGGS-EEEEEEEEETTTTEEEEEEE-S--TTB---SS-EEEEEEEHHHHH-TTSSSSSSPEEEEEEEESSS-SBGGGTTT-HHHHHHHHHHHHHHIIIIIS-HHHHHHHHTTT-